Protein AF-A0A538S4Z8-F1 (afdb_monomer)

Structure (mmCIF, N/CA/C/O backbone):
data_AF-A0A538S4Z8-F1
#
_entry.id   AF-A0A538S4Z8-F1
#
loop_
_atom_site.group_PDB
_atom_site.id
_atom_site.type_symbol
_atom_site.label_atom_id
_atom_site.label_alt_id
_atom_site.label_comp_id
_atom_site.label_asym_id
_atom_site.label_entity_id
_atom_site.label_seq_id
_atom_site.pdbx_PDB_ins_code
_atom_site.Cartn_x
_atom_site.Cartn_y
_atom_site.Cartn_z
_atom_site.occupancy
_atom_site.B_iso_or_equiv
_atom_site.auth_seq_id
_atom_site.auth_comp_id
_atom_site.auth_asym_id
_atom_site.auth_atom_id
_atom_site.pdbx_PDB_model_num
ATOM 1 N N . MET A 1 1 ? -11.509 20.671 -8.695 1.00 41.06 1 MET A N 1
ATOM 2 C CA . MET A 1 1 ? -11.265 19.447 -7.903 1.00 41.06 1 MET A CA 1
ATOM 3 C C . MET A 1 1 ? -9.837 19.518 -7.390 1.00 41.06 1 MET A C 1
ATOM 5 O O . MET A 1 1 ? -8.939 19.627 -8.216 1.00 41.06 1 MET A O 1
ATOM 9 N N . ASN A 1 2 ? -9.632 19.556 -6.070 1.00 52.81 2 ASN A N 1
ATOM 10 C CA . ASN A 1 2 ? -8.287 19.510 -5.484 1.00 52.81 2 ASN A CA 1
ATOM 11 C C . ASN A 1 2 ? -7.665 18.140 -5.785 1.00 52.81 2 ASN A C 1
ATOM 13 O O . ASN A 1 2 ? -8.343 17.123 -5.654 1.00 52.81 2 ASN A O 1
ATOM 17 N N . GLN A 1 3 ? -6.407 18.103 -6.224 1.00 58.88 3 GLN A N 1
ATOM 18 C CA . GLN A 1 3 ? -5.706 16.828 -6.387 1.00 58.88 3 GLN A CA 1
ATOM 19 C C . GLN A 1 3 ? -5.452 16.194 -5.010 1.00 58.88 3 GLN A C 1
ATOM 21 O O . GLN A 1 3 ? -5.169 16.936 -4.066 1.00 58.88 3 GLN A O 1
ATOM 26 N N . PRO A 1 4 ? -5.503 14.852 -4.884 1.00 72.94 4 PRO A N 1
ATOM 27 C CA . PRO A 1 4 ? -5.127 14.177 -3.647 1.00 72.94 4 PRO A CA 1
ATOM 28 C C . PRO A 1 4 ? -3.702 14.572 -3.247 1.00 72.94 4 PRO A C 1
ATOM 30 O O . PRO A 1 4 ? -2.778 14.492 -4.071 1.00 72.94 4 PRO A O 1
ATOM 33 N N . GLN A 1 5 ? -3.530 15.014 -1.999 1.00 80.75 5 GLN A N 1
ATOM 34 C CA . GLN A 1 5 ? -2.214 15.380 -1.481 1.00 80.75 5 GLN A CA 1
ATOM 35 C C . GLN A 1 5 ? -1.313 14.130 -1.407 1.00 80.75 5 GLN A C 1
ATOM 37 O O . GLN A 1 5 ? -1.759 13.099 -0.886 1.00 80.75 5 GLN A O 1
ATOM 42 N N . PRO A 1 6 ? -0.067 14.185 -1.919 1.00 88.12 6 PRO A N 1
ATOM 43 C CA . PRO A 1 6 ? 0.898 13.088 -1.805 1.00 88.12 6 PRO A CA 1
ATOM 44 C C . PRO A 1 6 ? 1.228 12.771 -0.345 1.00 88.12 6 PRO A C 1
ATOM 46 O O . PRO A 1 6 ? 1.246 13.682 0.479 1.00 88.12 6 PRO A O 1
ATOM 49 N N . ILE A 1 7 ? 1.472 11.494 -0.032 1.00 92.00 7 ILE A N 1
ATOM 50 C CA . ILE A 1 7 ? 1.918 11.063 1.309 1.00 92.00 7 ILE A CA 1
ATOM 51 C C . ILE A 1 7 ? 3.286 11.675 1.568 1.00 92.00 7 ILE A C 1
ATOM 53 O O . ILE A 1 7 ? 4.120 11.648 0.663 1.00 92.00 7 ILE A O 1
ATOM 57 N N . THR A 1 8 ? 3.506 12.252 2.752 1.00 93.88 8 THR A N 1
ATOM 58 C CA . THR A 1 8 ? 4.833 12.750 3.147 1.00 93.88 8 THR A CA 1
ATOM 59 C C . THR A 1 8 ? 5.638 11.668 3.863 1.00 93.88 8 THR A C 1
ATOM 61 O O . THR A 1 8 ? 5.103 10.648 4.306 1.00 93.88 8 THR A O 1
ATOM 64 N N . GLN A 1 9 ? 6.952 11.865 3.966 1.00 93.12 9 GLN A N 1
ATOM 65 C CA . GLN A 1 9 ? 7.810 10.917 4.672 1.00 93.12 9 GLN A CA 1
ATOM 66 C C . GLN A 1 9 ? 7.487 10.895 6.171 1.00 93.12 9 GLN A C 1
ATOM 68 O O . GLN A 1 9 ? 7.466 9.824 6.769 1.00 93.12 9 GLN A O 1
ATOM 73 N N . GLU A 1 10 ? 7.173 12.049 6.756 1.00 94.31 10 GLU A N 1
ATOM 74 C CA . GLU A 1 10 ? 6.797 12.206 8.163 1.00 94.31 10 GLU A CA 1
ATOM 75 C C . GLU A 1 10 ? 5.476 11.488 8.471 1.00 94.31 10 GLU A C 1
ATOM 77 O O . GLU A 1 10 ? 5.384 10.754 9.454 1.00 94.31 10 GLU A O 1
ATOM 82 N N . GLU A 1 11 ? 4.471 11.632 7.597 1.00 93.62 11 GLU A N 1
ATOM 83 C CA . GLU A 1 11 ? 3.205 10.895 7.703 1.00 93.62 11 GLU A CA 1
ATOM 84 C C . GLU A 1 11 ? 3.450 9.379 7.717 1.00 93.62 11 GLU A C 1
ATOM 86 O O . GLU A 1 11 ? 2.902 8.650 8.548 1.00 93.62 11 GLU A O 1
ATOM 91 N N . LEU A 1 12 ? 4.311 8.894 6.816 1.00 94.75 12 LEU A N 1
ATOM 92 C CA . LEU A 1 12 ? 4.633 7.474 6.721 1.00 94.75 12 LEU A CA 1
ATOM 93 C C . LEU A 1 12 ? 5.473 6.982 7.908 1.00 94.75 12 LEU A C 1
ATOM 95 O O . LEU A 1 12 ? 5.293 5.849 8.350 1.00 94.75 12 LEU A O 1
ATOM 99 N N . GLN A 1 13 ? 6.370 7.815 8.441 1.00 95.25 13 GLN A N 1
ATOM 100 C CA . GLN A 1 13 ? 7.170 7.511 9.631 1.00 95.25 13 GLN A CA 1
ATOM 101 C C . GLN A 1 13 ? 6.302 7.239 10.862 1.00 95.25 13 GLN A C 1
ATOM 103 O O . GLN A 1 13 ? 6.697 6.413 11.683 1.00 95.25 13 GLN A O 1
ATOM 108 N N . GLY A 1 14 ? 5.121 7.859 10.953 1.00 94.12 14 GLY A N 1
ATOM 109 C CA . GLY A 1 14 ? 4.147 7.619 12.021 1.00 94.12 14 GLY A CA 1
ATOM 110 C C . GLY A 1 14 ? 3.490 6.232 12.004 1.00 94.12 14 GLY A C 1
ATOM 111 O O . GLY A 1 14 ? 2.776 5.891 12.944 1.00 94.12 14 GLY A O 1
ATOM 112 N N . LEU A 1 15 ? 3.703 5.423 10.960 1.00 95.81 15 LEU A N 1
ATOM 113 C CA . LEU A 1 15 ? 3.252 4.032 10.923 1.00 95.81 15 LEU A CA 1
ATOM 114 C C . LEU A 1 15 ? 4.300 3.079 11.521 1.00 95.81 15 LEU A C 1
ATOM 116 O O . LEU A 1 15 ? 5.497 3.242 11.257 1.00 95.81 15 LEU A O 1
ATOM 120 N N . PRO A 1 16 ? 3.859 2.004 12.201 1.00 96.44 16 PRO A N 1
ATOM 121 C CA . PRO A 1 16 ? 4.750 0.930 12.616 1.00 96.44 16 PRO A CA 1
ATOM 122 C C . PRO A 1 16 ? 5.468 0.263 11.443 1.00 96.44 16 PRO A C 1
ATOM 124 O O . PRO A 1 16 ? 4.950 0.215 10.321 1.00 96.44 16 PRO A O 1
ATOM 127 N N . ARG A 1 17 ? 6.639 -0.321 11.710 1.00 96.69 17 ARG A N 1
ATOM 128 C CA . ARG A 1 17 ? 7.529 -0.935 10.712 1.00 96.69 17 ARG A CA 1
ATOM 129 C C . ARG A 1 17 ? 6.783 -1.772 9.671 1.00 96.69 17 ARG A C 1
ATOM 131 O O . ARG A 1 17 ? 6.871 -1.478 8.479 1.00 96.69 17 ARG A O 1
ATOM 138 N N . TRP A 1 18 ? 6.043 -2.801 10.087 1.00 96.50 18 TRP A N 1
ATOM 139 C CA . TRP A 1 18 ? 5.366 -3.698 9.141 1.00 96.50 18 TRP A CA 1
ATOM 140 C C . TRP A 1 18 ? 4.146 -3.066 8.462 1.00 96.50 18 TRP A C 1
ATOM 142 O O . TRP A 1 18 ? 3.815 -3.461 7.344 1.00 96.50 18 TRP A O 1
ATOM 152 N N . ALA A 1 19 ? 3.540 -2.032 9.053 1.00 96.00 19 ALA A N 1
ATOM 153 C CA . ALA A 1 19 ? 2.521 -1.228 8.382 1.00 96.00 19 ALA A CA 1
ATOM 154 C C . ALA A 1 19 ? 3.133 -0.392 7.244 1.00 96.00 19 ALA A C 1
ATOM 156 O O . ALA A 1 19 ? 2.580 -0.375 6.146 1.00 96.00 19 ALA A O 1
ATOM 157 N N . ARG A 1 20 ? 4.319 0.205 7.436 1.00 97.38 20 ARG A N 1
ATOM 158 C CA . ARG A 1 20 ? 5.049 0.894 6.349 1.00 97.38 20 ARG A CA 1
ATOM 159 C C . ARG A 1 20 ? 5.353 -0.043 5.183 1.00 97.38 20 ARG A C 1
ATOM 161 O O . ARG A 1 20 ? 5.115 0.310 4.030 1.00 97.38 20 ARG A O 1
ATOM 168 N N . VAL A 1 21 ? 5.824 -1.255 5.480 1.00 97.62 21 VAL A N 1
ATOM 169 C CA . VAL A 1 21 ? 6.101 -2.287 4.464 1.00 97.62 21 VAL A CA 1
ATOM 170 C C . VAL A 1 21 ? 4.825 -2.691 3.723 1.00 97.62 21 VAL A C 1
ATOM 172 O O . VAL A 1 21 ? 4.817 -2.763 2.493 1.00 97.62 21 VAL A O 1
ATOM 175 N N . ALA A 1 22 ? 3.730 -2.916 4.453 1.00 95.50 22 ALA A N 1
ATOM 176 C CA . ALA A 1 22 ? 2.440 -3.254 3.864 1.00 95.50 22 ALA A CA 1
ATOM 177 C C . ALA A 1 22 ? 1.913 -2.127 2.959 1.00 95.50 22 ALA A C 1
ATOM 179 O O . ALA A 1 22 ? 1.445 -2.407 1.855 1.00 95.50 22 ALA A O 1
ATOM 180 N N . MET A 1 23 ? 2.053 -0.865 3.380 1.00 96.50 23 MET A N 1
ATOM 181 C CA . MET A 1 23 ? 1.687 0.309 2.584 1.00 96.50 23 MET A CA 1
ATOM 182 C C . MET A 1 23 ? 2.518 0.409 1.301 1.00 96.50 23 MET A C 1
ATOM 184 O O . MET A 1 23 ? 1.967 0.565 0.212 1.00 96.50 23 MET A O 1
ATOM 188 N N . ALA A 1 24 ? 3.840 0.258 1.412 1.00 97.12 24 ALA A N 1
ATOM 189 C CA . ALA A 1 24 ? 4.757 0.265 0.278 1.00 97.12 24 ALA A CA 1
ATOM 190 C C . ALA A 1 24 ? 4.378 -0.804 -0.759 1.00 97.12 24 ALA A C 1
ATOM 192 O O . ALA A 1 24 ? 4.216 -0.504 -1.944 1.00 97.12 24 ALA A O 1
ATOM 193 N N . ALA A 1 25 ? 4.165 -2.046 -0.318 1.00 95.62 25 ALA A N 1
ATOM 194 C CA . ALA A 1 25 ? 3.778 -3.133 -1.210 1.00 95.62 25 ALA A CA 1
ATOM 195 C C . ALA A 1 25 ? 2.383 -2.910 -1.819 1.00 95.62 25 ALA A C 1
ATOM 197 O O . ALA A 1 25 ? 2.176 -3.151 -3.012 1.00 95.62 25 ALA A O 1
ATOM 198 N N . ARG A 1 26 ? 1.442 -2.370 -1.035 1.00 94.69 26 ARG A N 1
ATOM 199 C CA . ARG A 1 26 ? 0.098 -2.023 -1.498 1.00 94.69 26 ARG A CA 1
ATOM 200 C C . ARG A 1 26 ? 0.121 -0.974 -2.610 1.00 94.69 26 ARG A C 1
ATOM 202 O O . ARG A 1 26 ? -0.556 -1.158 -3.621 1.00 94.69 26 ARG A O 1
ATOM 209 N N . CYS A 1 27 ? 0.918 0.079 -2.467 1.00 95.00 27 CYS A N 1
ATOM 210 C CA . CYS A 1 27 ? 1.104 1.101 -3.496 1.00 95.00 27 CYS A CA 1
ATOM 211 C C . CYS A 1 27 ? 1.574 0.499 -4.828 1.00 95.00 27 CYS A C 1
ATOM 213 O O . CYS A 1 27 ? 0.988 0.770 -5.877 1.00 95.00 27 CYS A O 1
ATOM 215 N N . VAL A 1 28 ? 2.571 -0.389 -4.786 1.00 94.19 28 VAL A N 1
ATOM 216 C CA . VAL A 1 28 ? 3.075 -1.081 -5.985 1.00 94.19 28 VAL A CA 1
ATOM 217 C C . VAL A 1 28 ? 2.018 -2.023 -6.575 1.00 94.19 28 VAL A C 1
ATOM 219 O O . VAL A 1 28 ? 1.878 -2.130 -7.793 1.00 94.19 28 VAL A O 1
ATOM 222 N N . ARG A 1 29 ? 1.211 -2.672 -5.729 1.00 92.38 29 ARG A N 1
ATOM 223 C CA . ARG A 1 29 ? 0.100 -3.524 -6.172 1.00 92.38 29 ARG A CA 1
ATOM 224 C C . ARG A 1 29 ? -0.982 -2.732 -6.912 1.00 92.38 29 ARG A C 1
ATOM 226 O O . ARG A 1 29 ? -1.538 -3.238 -7.884 1.00 92.38 29 ARG A O 1
ATOM 233 N N . LEU A 1 30 ? -1.283 -1.508 -6.474 1.00 91.62 30 LEU A N 1
ATOM 234 C CA . LEU A 1 30 ? -2.309 -0.655 -7.087 1.00 91.62 30 LEU A CA 1
ATOM 235 C C . LEU A 1 30 ? -1.955 -0.231 -8.515 1.00 91.62 30 LEU A C 1
ATOM 237 O O . LEU A 1 30 ? -2.840 -0.179 -9.363 1.00 91.62 30 LEU A O 1
ATOM 241 N N . ILE A 1 31 ? -0.676 0.026 -8.791 1.00 91.19 31 ILE A N 1
ATOM 242 C CA . ILE A 1 31 ? -0.198 0.424 -10.124 1.00 91.19 31 ILE A CA 1
ATOM 243 C C . ILE A 1 31 ? 0.037 -0.769 -11.063 1.00 91.19 31 ILE A C 1
ATOM 245 O O . ILE A 1 31 ? 0.280 -0.573 -12.249 1.00 91.19 31 ILE A O 1
ATOM 249 N N . GLN A 1 32 ? -0.059 -2.009 -10.574 1.00 86.75 32 GLN A N 1
ATOM 250 C CA . GLN A 1 32 ? 0.198 -3.217 -11.364 1.00 86.75 32 GLN A CA 1
ATOM 251 C C . GLN A 1 32 ? -0.638 -3.322 -12.662 1.00 86.75 32 GLN A C 1
ATOM 253 O O . GLN A 1 32 ? -0.088 -3.756 -13.678 1.00 86.75 32 GLN A O 1
ATOM 258 N N . PRO A 1 33 ? -1.929 -2.920 -12.705 1.00 86.06 33 PRO A N 1
ATOM 259 C CA . PRO A 1 33 ? -2.699 -2.889 -13.950 1.00 86.06 33 PRO A CA 1
ATOM 260 C C . PRO A 1 33 ? -2.090 -1.971 -15.019 1.00 86.06 33 PRO A C 1
ATOM 262 O O . PRO A 1 33 ? -2.121 -2.324 -16.198 1.00 86.06 33 PRO A O 1
ATOM 265 N N . LEU A 1 34 ? -1.452 -0.864 -14.611 1.00 84.44 34 LEU A N 1
ATOM 266 C CA . LEU A 1 34 ? -0.771 0.060 -15.524 1.00 84.44 34 LEU A CA 1
ATOM 267 C C . LEU A 1 34 ? 0.398 -0.623 -16.244 1.00 84.44 34 LEU A C 1
ATOM 269 O O . LEU A 1 34 ? 0.761 -0.224 -17.345 1.00 84.44 34 LEU A O 1
ATOM 273 N N . PHE A 1 35 ? 0.980 -1.690 -15.689 1.00 76.12 35 PHE A N 1
ATOM 274 C CA . PHE A 1 35 ? 2.090 -2.384 -16.352 1.00 76.12 35 PHE A CA 1
ATOM 275 C C . PHE A 1 35 ? 1.633 -3.084 -17.626 1.00 76.12 35 PHE A C 1
ATOM 277 O O . PHE A 1 35 ? 2.373 -3.112 -18.600 1.00 76.12 35 PHE A O 1
ATOM 284 N N . ARG A 1 36 ? 0.408 -3.618 -17.657 1.00 70.38 36 ARG A N 1
ATOM 285 C CA . ARG A 1 36 ? -0.123 -4.243 -18.878 1.00 70.38 36 ARG A CA 1
ATOM 286 C C . ARG A 1 36 ? -0.361 -3.210 -19.977 1.00 70.38 36 ARG A C 1
ATOM 288 O O . ARG A 1 36 ? -0.143 -3.510 -21.143 1.00 70.38 36 ARG A O 1
ATOM 295 N N . GLU A 1 37 ? -0.782 -2.011 -19.591 1.00 77.31 37 GLU A N 1
ATOM 296 C CA . GLU A 1 37 ? -1.076 -0.909 -20.506 1.00 77.31 37 GLU A CA 1
ATOM 297 C C . GLU A 1 37 ? 0.201 -0.243 -21.036 1.00 77.31 37 GLU A C 1
ATOM 299 O O . GLU A 1 37 ? 0.387 -0.105 -22.243 1.00 77.31 37 GLU A O 1
ATOM 304 N N . PHE A 1 38 ? 1.120 0.124 -20.142 1.00 75.94 38 PHE A N 1
ATOM 305 C CA . PHE A 1 38 ? 2.327 0.875 -20.486 1.00 75.94 38 PHE A CA 1
ATOM 306 C C . PHE A 1 38 ? 3.523 -0.024 -20.813 1.00 75.94 38 PHE A C 1
ATOM 308 O O . PHE A 1 38 ? 4.536 0.466 -21.317 1.00 75.94 38 PHE A O 1
ATOM 315 N N . TRP A 1 39 ? 3.434 -1.339 -20.586 1.00 71.50 39 TRP A N 1
ATOM 316 C CA . TRP A 1 39 ? 4.509 -2.301 -20.853 1.00 71.50 39 TRP A CA 1
ATOM 317 C C . TRP A 1 39 ? 4.036 -3.599 -21.546 1.00 71.50 39 TRP A C 1
ATOM 319 O O . TRP A 1 39 ? 4.331 -4.699 -21.077 1.00 71.50 39 TRP A O 1
ATOM 329 N N . PRO A 1 40 ? 3.360 -3.513 -22.710 1.00 65.31 40 PRO A N 1
ATOM 330 C CA . PRO A 1 40 ? 2.790 -4.688 -23.380 1.00 65.31 40 PRO A CA 1
ATOM 331 C C . PRO A 1 40 ? 3.847 -5.700 -23.857 1.00 65.31 40 PRO A C 1
ATOM 333 O O . PRO A 1 40 ? 3.598 -6.901 -23.842 1.00 65.31 40 PRO A O 1
ATOM 336 N N . ASN A 1 41 ? 5.047 -5.226 -24.218 1.00 63.88 41 ASN A N 1
ATOM 337 C CA . ASN A 1 41 ? 6.167 -6.047 -24.700 1.00 63.88 41 ASN A CA 1
ATOM 338 C C . ASN A 1 41 ? 7.263 -6.233 -23.640 1.00 63.88 41 ASN A C 1
ATOM 340 O O . ASN A 1 41 ? 8.443 -6.332 -23.981 1.00 63.88 41 ASN A O 1
ATOM 344 N N . ALA A 1 42 ? 6.912 -6.196 -22.351 1.00 59.16 42 ALA A N 1
ATOM 345 C CA . ALA A 1 42 ? 7.893 -6.439 -21.303 1.00 59.16 42 ALA A CA 1
ATOM 346 C C . ALA A 1 42 ? 8.595 -7.782 -21.521 1.00 59.16 42 ALA A C 1
ATOM 348 O O . ALA A 1 42 ? 7.907 -8.781 -21.765 1.00 59.16 42 ALA A O 1
ATOM 349 N N . PRO A 1 43 ? 9.935 -7.854 -21.374 1.00 63.62 43 PRO A N 1
ATOM 350 C CA . PRO A 1 43 ? 10.571 -9.131 -21.103 1.00 63.62 43 PRO A CA 1
ATOM 351 C C . PRO A 1 43 ? 9.791 -9.782 -19.961 1.00 63.62 43 PRO A C 1
ATOM 353 O O . PRO A 1 43 ? 9.520 -9.118 -18.954 1.00 63.62 43 PRO A O 1
ATOM 356 N N . ARG A 1 44 ? 9.371 -11.043 -20.134 1.00 59.19 44 ARG A N 1
ATOM 357 C CA . ARG A 1 44 ? 8.521 -11.750 -19.155 1.00 59.19 44 ARG A CA 1
ATOM 358 C C . ARG A 1 44 ? 9.096 -11.657 -17.737 1.00 59.19 44 ARG A C 1
ATOM 360 O O . ARG A 1 44 ? 8.340 -11.603 -16.768 1.00 59.19 44 ARG A O 1
ATOM 367 N N . ASP A 1 45 ? 10.413 -11.540 -17.648 1.00 67.69 45 ASP A N 1
ATOM 368 C CA . ASP A 1 45 ? 11.189 -11.391 -16.426 1.00 67.69 45 ASP A CA 1
ATOM 369 C C . ASP A 1 45 ? 10.831 -10.110 -15.657 1.00 67.69 45 ASP A C 1
ATOM 371 O O . ASP A 1 45 ? 10.609 -10.177 -14.457 1.00 67.69 45 ASP A O 1
ATOM 375 N N . GLY A 1 46 ? 10.649 -8.957 -16.312 1.00 72.12 46 GLY A N 1
ATOM 376 C CA . GLY A 1 46 ? 10.429 -7.681 -15.616 1.00 72.12 46 GLY A CA 1
ATOM 377 C C . GLY A 1 46 ? 9.115 -7.622 -14.830 1.00 72.12 46 GLY A C 1
ATOM 378 O O . GLY A 1 46 ? 9.103 -7.324 -13.635 1.00 72.12 46 GLY A O 1
ATOM 379 N N . VAL A 1 47 ? 8.000 -7.987 -15.472 1.00 78.88 47 VAL A N 1
ATOM 380 C CA . VAL A 1 47 ? 6.685 -8.056 -14.804 1.00 78.88 47 VAL A CA 1
ATOM 381 C C . VAL A 1 47 ? 6.679 -9.147 -13.730 1.00 78.88 47 VAL A C 1
ATOM 383 O O . VAL A 1 47 ? 6.098 -8.962 -12.659 1.00 78.88 47 VAL A O 1
ATOM 386 N N . THR A 1 48 ? 7.344 -10.275 -13.986 1.00 84.81 48 THR A N 1
ATOM 387 C CA . THR A 1 48 ? 7.449 -11.380 -13.024 1.00 84.81 48 THR A CA 1
ATOM 388 C C . THR A 1 48 ? 8.221 -10.960 -11.777 1.00 84.81 48 THR A C 1
ATOM 390 O O . THR A 1 48 ? 7.758 -11.202 -10.663 1.00 84.81 48 THR A O 1
ATOM 393 N N . VAL A 1 49 ? 9.352 -10.279 -11.951 1.00 87.81 49 VAL A N 1
ATOM 394 C CA . VAL A 1 49 ? 10.218 -9.803 -10.869 1.00 87.81 49 VAL A CA 1
ATOM 395 C C . VAL A 1 49 ? 9.514 -8.760 -10.013 1.00 87.81 49 VAL A C 1
ATOM 397 O O . VAL A 1 49 ? 9.515 -8.890 -8.790 1.00 87.81 49 VAL A O 1
ATOM 400 N N . VAL A 1 50 ? 8.839 -7.785 -10.630 1.00 87.56 50 VAL A N 1
ATOM 401 C CA . VAL A 1 50 ? 8.039 -6.794 -9.896 1.00 87.56 50 VAL A CA 1
ATOM 402 C C . VAL A 1 50 ? 6.967 -7.483 -9.052 1.00 87.56 50 VAL A C 1
ATOM 404 O O . VAL A 1 50 ? 6.892 -7.266 -7.844 1.00 87.56 50 VAL A O 1
ATOM 407 N N . ASN A 1 51 ? 6.190 -8.388 -9.653 1.00 90.38 51 ASN A N 1
ATOM 408 C CA . ASN A 1 51 ? 5.134 -9.106 -8.940 1.00 90.38 51 ASN A CA 1
ATOM 409 C C . ASN A 1 51 ? 5.683 -9.959 -7.793 1.00 90.38 51 ASN A C 1
ATOM 411 O O . ASN A 1 51 ? 5.061 -10.040 -6.728 1.00 90.38 51 ASN A O 1
ATOM 415 N N . LYS A 1 52 ? 6.831 -10.607 -8.007 1.00 92.44 52 LYS A N 1
ATOM 416 C CA . LYS A 1 52 ? 7.498 -11.438 -7.006 1.00 92.44 52 LYS A CA 1
ATOM 417 C C . LYS A 1 52 ? 8.003 -10.586 -5.841 1.00 92.44 52 LYS A C 1
ATOM 419 O O . LYS A 1 52 ? 7.708 -10.933 -4.700 1.00 92.44 52 LYS A O 1
ATOM 424 N N . ALA A 1 53 ? 8.667 -9.459 -6.109 1.00 95.00 53 ALA A N 1
ATOM 425 C CA . ALA A 1 53 ? 9.141 -8.526 -5.083 1.00 95.00 53 ALA A CA 1
ATOM 426 C C . ALA A 1 53 ? 7.980 -7.997 -4.227 1.00 95.00 53 ALA A C 1
ATOM 428 O O . ALA A 1 53 ? 8.023 -8.100 -3.002 1.00 95.00 53 ALA A O 1
ATOM 429 N N . THR A 1 54 ? 6.899 -7.530 -4.863 1.00 93.88 54 THR A N 1
ATOM 430 C CA . THR A 1 54 ? 5.694 -7.064 -4.159 1.00 93.88 54 THR A CA 1
ATOM 431 C C . THR A 1 54 ? 5.080 -8.164 -3.295 1.00 93.88 54 THR A C 1
ATOM 433 O O . THR A 1 54 ? 4.771 -7.932 -2.131 1.00 93.88 54 THR A O 1
ATOM 436 N N . THR A 1 55 ? 4.952 -9.383 -3.827 1.00 93.75 55 THR A N 1
ATOM 437 C CA . THR A 1 55 ? 4.364 -10.516 -3.091 1.00 93.75 55 THR A CA 1
ATOM 438 C C . THR A 1 55 ? 5.220 -10.923 -1.890 1.00 93.75 55 THR A C 1
ATOM 440 O O . THR A 1 55 ? 4.688 -11.235 -0.825 1.00 93.75 55 THR A O 1
ATOM 443 N N . LEU A 1 56 ? 6.548 -10.924 -2.032 1.00 94.62 56 LEU A N 1
ATOM 444 C CA . LEU A 1 56 ? 7.451 -11.224 -0.922 1.00 94.62 56 LEU A CA 1
ATOM 445 C C . LEU A 1 56 ? 7.416 -10.119 0.141 1.00 94.62 56 LEU A C 1
ATOM 447 O O . LEU A 1 56 ? 7.424 -10.446 1.325 1.00 94.62 56 LEU A O 1
ATOM 451 N N . ALA A 1 57 ? 7.297 -8.845 -0.242 1.00 96.19 57 ALA A N 1
ATOM 452 C CA . ALA A 1 57 ? 7.113 -7.743 0.705 1.00 96.19 57 ALA A CA 1
ATOM 453 C C . ALA A 1 57 ? 5.784 -7.866 1.481 1.00 96.19 57 ALA A C 1
ATOM 455 O O . ALA A 1 57 ? 5.789 -7.801 2.709 1.00 96.19 57 ALA A O 1
ATOM 456 N N . GLU A 1 58 ? 4.666 -8.153 0.796 1.00 93.56 58 GLU A N 1
ATOM 457 C CA . GLU A 1 58 ? 3.351 -8.395 1.425 1.00 93.56 58 GLU A CA 1
ATOM 458 C C . GLU A 1 58 ? 3.412 -9.547 2.438 1.00 93.56 58 GLU A C 1
ATOM 460 O O . GLU A 1 58 ? 2.946 -9.430 3.572 1.00 93.56 58 GLU A O 1
ATOM 465 N N . ARG A 1 59 ? 4.020 -10.671 2.043 1.00 93.31 59 ARG A N 1
ATOM 466 C CA . ARG A 1 59 ? 4.214 -11.826 2.928 1.00 93.31 59 ARG A CA 1
ATOM 467 C C . ARG A 1 59 ? 5.159 -11.515 4.084 1.00 93.31 59 ARG A C 1
ATOM 469 O O . ARG A 1 59 ? 4.955 -12.049 5.168 1.00 93.31 59 ARG A O 1
ATOM 476 N N . SER A 1 60 ? 6.157 -10.657 3.877 1.00 96.88 60 SER A N 1
ATOM 477 C CA . SER A 1 60 ? 7.079 -10.258 4.944 1.00 96.88 60 SER A CA 1
ATOM 478 C C . SER A 1 60 ? 6.360 -9.454 6.022 1.00 96.88 60 SER A C 1
ATOM 480 O O . SER A 1 60 ? 6.491 -9.774 7.200 1.00 96.88 60 SER A O 1
ATOM 482 N N . ALA A 1 61 ? 5.525 -8.491 5.620 1.00 95.25 61 ALA A N 1
ATOM 483 C CA . ALA A 1 61 ? 4.678 -7.738 6.545 1.00 95.25 61 ALA A CA 1
ATOM 484 C C . ALA A 1 61 ? 3.681 -8.634 7.293 1.00 95.25 61 ALA A C 1
ATOM 486 O O . ALA A 1 61 ? 3.501 -8.491 8.503 1.00 95.25 61 ALA A O 1
ATOM 487 N N . ALA A 1 62 ? 3.088 -9.612 6.604 1.00 91.12 62 ALA A N 1
ATOM 488 C CA . ALA A 1 62 ? 2.171 -10.569 7.218 1.00 91.12 62 ALA A CA 1
ATOM 489 C C . ALA A 1 62 ? 2.870 -11.507 8.221 1.00 91.12 62 ALA A C 1
ATOM 491 O O . ALA A 1 62 ? 2.300 -11.852 9.253 1.00 91.12 62 ALA A O 1
ATOM 492 N N . ALA A 1 63 ? 4.098 -11.931 7.921 1.00 91.31 63 ALA A N 1
ATOM 493 C CA . ALA A 1 63 ? 4.864 -12.854 8.755 1.00 91.31 63 ALA A CA 1
ATOM 494 C C . ALA A 1 63 ? 5.698 -12.156 9.840 1.00 91.31 63 ALA A C 1
ATOM 496 O O . ALA A 1 63 ? 6.222 -12.835 10.721 1.00 91.31 63 ALA A O 1
ATOM 497 N N . ARG A 1 64 ? 5.819 -10.821 9.780 1.00 95.50 64 ARG A N 1
ATOM 498 C CA . ARG A 1 64 ? 6.709 -9.998 10.619 1.00 95.50 64 ARG A CA 1
ATOM 499 C C . ARG A 1 64 ? 8.185 -10.356 10.470 1.00 95.50 64 ARG A C 1
ATOM 501 O O . ARG A 1 64 ? 8.969 -10.241 11.408 1.00 95.50 64 ARG A O 1
ATOM 508 N N . THR A 1 65 ? 8.561 -10.846 9.296 1.00 96.75 65 THR A N 1
ATOM 509 C CA . THR A 1 65 ? 9.935 -11.248 9.013 1.00 96.75 65 THR A CA 1
ATOM 510 C C . THR A 1 65 ? 10.190 -11.239 7.509 1.00 96.75 65 THR A C 1
ATOM 512 O O . THR A 1 65 ? 9.294 -11.637 6.752 1.00 96.75 65 THR A O 1
ATOM 515 N N . PRO A 1 66 ? 11.374 -10.798 7.044 1.00 96.75 66 PRO A N 1
ATOM 516 C CA . PRO A 1 66 ? 11.723 -10.866 5.632 1.00 96.75 66 PRO A CA 1
ATOM 517 C C . PRO A 1 66 ? 11.608 -12.298 5.101 1.00 96.75 66 PRO A C 1
ATOM 519 O O . PRO A 1 66 ? 12.180 -13.236 5.655 1.00 96.75 66 PRO A O 1
ATOM 522 N N . GLN A 1 67 ? 10.857 -12.480 4.016 1.00 97.06 67 GLN A N 1
ATOM 523 C CA . GLN A 1 67 ? 10.702 -13.794 3.393 1.00 97.06 67 GLN A CA 1
ATOM 524 C C . GLN A 1 67 ? 11.998 -14.268 2.724 1.00 97.06 67 GLN A C 1
ATOM 526 O O . GLN A 1 67 ? 12.757 -13.477 2.161 1.00 97.06 67 GLN A O 1
ATOM 531 N N . ALA A 1 68 ? 12.212 -15.584 2.713 1.00 96.38 68 ALA A N 1
ATOM 532 C CA . ALA A 1 68 ? 13.323 -16.196 1.990 1.00 96.38 68 ALA A CA 1
ATOM 533 C C . ALA A 1 68 ? 13.282 -15.837 0.491 1.00 96.38 68 ALA A C 1
ATOM 535 O O . ALA A 1 68 ? 12.213 -15.815 -0.126 1.00 96.38 68 ALA A O 1
ATOM 536 N N . GLY A 1 69 ? 14.445 -15.555 -0.102 1.00 95.19 69 GLY A N 1
ATOM 537 C CA . GLY A 1 69 ? 14.554 -15.159 -1.511 1.00 95.19 69 GLY A CA 1
ATOM 538 C C . GLY A 1 69 ? 14.234 -13.684 -1.796 1.00 95.19 69 GLY A C 1
ATOM 539 O O . GLY A 1 69 ? 14.246 -13.267 -2.961 1.00 95.19 69 GLY A O 1
ATOM 540 N N . LEU A 1 70 ? 13.880 -12.891 -0.773 1.00 95.81 70 LEU A N 1
ATOM 541 C CA . LEU A 1 70 ? 13.524 -11.482 -0.943 1.00 95.81 70 LEU A CA 1
ATOM 542 C C . LEU A 1 70 ? 14.726 -10.640 -1.376 1.00 95.81 70 LEU A C 1
ATOM 544 O O . LEU A 1 70 ? 14.585 -9.848 -2.303 1.00 95.81 70 LEU A O 1
ATOM 548 N N . ALA A 1 71 ? 15.896 -10.827 -0.762 1.00 96.56 71 ALA A N 1
ATOM 549 C CA . ALA A 1 71 ? 17.096 -10.053 -1.082 1.00 96.56 71 ALA A CA 1
ATOM 550 C C . ALA A 1 71 ? 17.526 -10.233 -2.548 1.00 96.56 71 ALA A C 1
ATOM 552 O O . ALA A 1 71 ? 17.769 -9.257 -3.259 1.00 96.56 71 ALA A O 1
ATOM 553 N N . GLU A 1 72 ? 17.533 -11.473 -3.037 1.00 95.69 72 GLU A N 1
ATOM 554 C CA . GLU A 1 72 ? 17.859 -11.803 -4.423 1.00 95.69 72 GLU A CA 1
ATOM 555 C C . GLU A 1 72 ? 16.838 -11.195 -5.390 1.00 95.69 72 GLU A C 1
ATOM 557 O O . GLU A 1 72 ? 17.209 -10.629 -6.421 1.00 95.69 72 GLU A O 1
ATOM 562 N N . THR A 1 73 ? 15.553 -11.262 -5.027 1.00 94.81 73 THR A N 1
ATOM 563 C CA . THR A 1 73 ? 14.460 -10.697 -5.829 1.00 94.81 73 THR A CA 1
ATOM 564 C C . THR A 1 73 ? 14.522 -9.165 -5.870 1.00 94.81 73 THR A C 1
ATOM 566 O O . THR A 1 73 ? 14.280 -8.576 -6.921 1.00 94.81 73 THR A O 1
ATOM 569 N N . VAL A 1 74 ? 14.887 -8.503 -4.766 1.00 95.25 74 VAL A N 1
ATOM 570 C CA . VAL A 1 74 ? 15.109 -7.047 -4.723 1.00 95.25 74 VAL A CA 1
ATOM 571 C C . VAL A 1 74 ? 16.254 -6.656 -5.652 1.00 95.25 74 VAL A C 1
ATOM 573 O O . VAL A 1 74 ? 16.079 -5.774 -6.491 1.00 95.25 74 VAL A O 1
ATOM 576 N N . ALA A 1 75 ? 17.391 -7.354 -5.583 1.00 93.25 75 ALA A N 1
ATOM 577 C CA . ALA A 1 75 ? 18.526 -7.088 -6.466 1.00 93.25 75 ALA A CA 1
ATOM 578 C C . ALA A 1 75 ? 18.163 -7.272 -7.953 1.00 93.25 75 ALA A C 1
ATOM 580 O O . ALA A 1 75 ? 18.651 -6.543 -8.821 1.00 93.25 75 ALA A O 1
ATOM 581 N N . GLU A 1 76 ? 17.298 -8.238 -8.266 1.00 90.75 76 GLU A N 1
ATOM 582 C CA . GLU A 1 76 ? 16.764 -8.444 -9.612 1.00 90.75 76 GLU A CA 1
ATOM 583 C C . GLU A 1 76 ? 15.813 -7.321 -10.047 1.00 90.75 76 GLU A C 1
ATOM 585 O O . GLU A 1 76 ? 15.944 -6.810 -11.161 1.00 90.75 76 GLU A O 1
ATOM 590 N N . ALA A 1 77 ? 14.919 -6.875 -9.159 1.00 90.00 77 ALA A N 1
ATOM 591 C CA . ALA A 1 77 ? 14.017 -5.754 -9.415 1.00 90.00 77 ALA A CA 1
ATOM 592 C C . ALA A 1 77 ? 14.793 -4.460 -9.687 1.00 90.00 77 ALA A C 1
ATOM 594 O O . ALA A 1 77 ? 14.461 -3.729 -10.617 1.00 90.00 77 ALA A O 1
ATOM 595 N N . GLU A 1 78 ? 15.882 -4.213 -8.961 1.00 88.81 78 GLU A N 1
ATOM 596 C CA . GLU A 1 78 ? 16.763 -3.071 -9.210 1.00 88.81 78 GLU A CA 1
ATOM 597 C C . GLU A 1 78 ? 17.493 -3.158 -10.554 1.00 88.81 78 GLU A C 1
ATOM 599 O O . GLU A 1 78 ? 17.631 -2.149 -11.247 1.00 88.81 78 GLU A O 1
ATOM 604 N N . ARG A 1 79 ? 17.954 -4.353 -10.956 1.00 85.06 79 ARG A N 1
ATOM 605 C CA . ARG A 1 79 ? 18.525 -4.556 -12.299 1.00 85.06 79 ARG A CA 1
ATOM 606 C C . ARG A 1 79 ? 17.485 -4.265 -13.378 1.00 85.06 79 ARG A C 1
ATOM 608 O O . ARG A 1 79 ? 17.798 -3.567 -14.340 1.00 85.06 79 ARG A O 1
ATOM 615 N N . CYS A 1 80 ? 16.257 -4.748 -13.192 1.00 81.81 80 CYS A N 1
ATOM 616 C CA . CYS A 1 80 ? 15.143 -4.467 -14.091 1.00 81.81 80 CYS A CA 1
ATOM 617 C C . CYS A 1 80 ? 14.839 -2.963 -14.160 1.00 81.81 80 CYS A C 1
ATOM 619 O O . CYS A 1 80 ? 14.690 -2.420 -15.251 1.00 81.81 80 CYS A O 1
ATOM 621 N N . ALA A 1 81 ? 14.833 -2.271 -13.019 1.00 80.25 81 ALA A N 1
ATOM 622 C CA . ALA A 1 81 ? 14.576 -0.838 -12.944 1.00 80.25 81 ALA A CA 1
ATOM 623 C C . ALA A 1 81 ? 15.644 -0.008 -13.675 1.00 80.25 81 ALA A C 1
ATOM 625 O O . ALA A 1 81 ? 15.310 0.881 -14.460 1.00 80.25 81 ALA A O 1
ATOM 626 N N . ARG A 1 82 ? 16.928 -0.359 -13.502 1.00 78.62 82 ARG A N 1
ATOM 627 C CA . ARG A 1 82 ? 18.042 0.251 -14.249 1.00 78.62 82 ARG A CA 1
ATOM 628 C C . ARG A 1 82 ? 17.930 0.011 -15.753 1.00 78.62 82 ARG A C 1
ATOM 630 O O . ARG A 1 82 ? 18.183 0.924 -16.528 1.00 78.62 82 ARG A O 1
ATOM 637 N N . ALA A 1 83 ? 17.523 -1.188 -16.170 1.00 74.81 83 ALA A N 1
ATOM 638 C CA . ALA A 1 83 ? 17.292 -1.487 -17.582 1.00 74.81 83 ALA A CA 1
ATOM 639 C C . ALA A 1 83 ? 16.080 -0.722 -18.152 1.00 74.81 83 ALA A C 1
ATOM 641 O O . ALA A 1 83 ? 16.126 -0.265 -19.292 1.00 74.81 83 ALA A O 1
ATOM 642 N N . ALA A 1 84 ? 15.019 -0.542 -17.356 1.00 69.56 84 ALA A N 1
ATOM 643 C CA . ALA A 1 84 ? 13.796 0.162 -17.745 1.00 69.56 84 ALA A CA 1
ATOM 644 C C . ALA A 1 84 ? 13.987 1.678 -17.912 1.00 69.56 84 ALA A C 1
ATOM 646 O O . ALA A 1 84 ? 13.275 2.283 -18.708 1.00 69.56 84 ALA A O 1
ATOM 647 N N . ALA A 1 85 ? 14.966 2.281 -17.227 1.00 62.44 85 ALA A N 1
ATOM 648 C CA . ALA A 1 85 ? 15.374 3.667 -17.480 1.00 62.44 85 ALA A CA 1
ATOM 649 C C . ALA A 1 85 ? 15.889 3.878 -18.920 1.00 62.44 85 ALA A C 1
ATOM 651 O O . ALA A 1 85 ? 15.922 5.008 -19.411 1.00 62.44 85 ALA A O 1
ATOM 652 N N . GLY A 1 86 ? 16.299 2.794 -19.594 1.00 56.75 86 GLY A N 1
ATOM 653 C CA . GLY A 1 86 ? 16.964 2.831 -20.887 1.00 56.75 86 GLY A CA 1
ATOM 654 C C . GLY A 1 86 ? 18.288 3.602 -20.851 1.00 56.75 86 GLY A C 1
ATOM 655 O O . GLY A 1 86 ? 18.701 4.189 -19.852 1.00 56.75 86 GLY A O 1
ATOM 656 N N . VAL A 1 87 ? 18.940 3.676 -22.008 1.00 42.78 87 VAL A N 1
ATOM 657 C CA . VAL A 1 87 ? 20.083 4.573 -22.273 1.00 42.78 87 VAL A CA 1
ATOM 658 C C . VAL A 1 87 ? 19.666 6.064 -22.176 1.00 42.78 87 VAL A C 1
ATOM 660 O O . VAL A 1 87 ? 20.499 6.959 -22.262 1.00 42.78 87 VAL A O 1
ATOM 663 N N . ALA A 1 88 ? 18.374 6.352 -21.956 1.00 44.25 88 ALA A N 1
ATOM 664 C CA . ALA A 1 88 ? 17.767 7.682 -21.938 1.00 44.25 88 ALA A CA 1
ATOM 665 C C . ALA A 1 88 ? 18.141 8.548 -20.716 1.00 44.25 88 ALA A C 1
ATOM 667 O O . ALA A 1 88 ? 17.896 9.752 -20.736 1.00 44.25 88 ALA A O 1
ATOM 668 N N . GLN A 1 89 ? 18.778 7.981 -19.684 1.00 47.84 89 GLN A N 1
ATOM 669 C CA . GLN A 1 89 ? 19.420 8.766 -18.617 1.00 47.84 89 GLN A CA 1
ATOM 670 C C . GLN A 1 89 ? 20.900 9.083 -18.879 1.00 47.84 89 GLN A C 1
ATOM 672 O O . GLN A 1 89 ? 21.504 9.810 -18.089 1.00 47.84 89 GLN A O 1
ATOM 677 N N . ILE A 1 90 ? 21.493 8.628 -19.994 1.00 44.50 90 ILE A N 1
ATOM 678 C CA . ILE A 1 90 ? 22.804 9.132 -20.423 1.00 44.50 90 ILE A CA 1
ATOM 679 C C . ILE A 1 90 ? 22.598 10.529 -21.017 1.00 44.50 90 ILE A C 1
ATOM 681 O O . ILE A 1 90 ? 22.590 10.745 -22.227 1.00 44.50 90 ILE A O 1
ATOM 685 N N . ARG A 1 91 ? 22.411 11.509 -20.133 1.00 48.81 91 ARG A N 1
ATOM 686 C CA . ARG A 1 91 ? 22.562 12.918 -20.468 1.00 48.81 91 ARG A CA 1
ATOM 687 C C . ARG A 1 91 ? 24.011 13.114 -20.899 1.00 48.81 91 ARG A C 1
ATOM 689 O O . ARG A 1 91 ? 24.908 13.039 -20.064 1.00 48.81 91 ARG A O 1
ATOM 696 N N . GLN A 1 92 ? 24.256 13.416 -22.172 1.00 46.91 92 GLN A N 1
ATOM 697 C CA . GLN A 1 92 ? 25.501 14.103 -22.500 1.00 46.91 92 GLN A CA 1
ATOM 698 C C . GLN A 1 92 ? 25.442 15.491 -21.842 1.00 46.91 92 GLN A C 1
ATOM 700 O O . GLN A 1 92 ? 24.447 16.205 -22.035 1.00 46.91 92 GLN A O 1
ATOM 705 N N . PRO A 1 93 ? 26.434 15.883 -21.021 1.00 45.62 93 PRO A N 1
ATOM 706 C CA . PRO A 1 93 ? 26.481 17.229 -20.463 1.00 45.62 93 PRO A CA 1
ATOM 707 C C . PRO A 1 93 ? 26.356 18.267 -21.592 1.00 45.62 93 PRO A C 1
ATOM 709 O O . PRO A 1 93 ? 27.152 18.256 -22.524 1.00 45.62 93 PRO A O 1
ATOM 712 N N . GLY A 1 94 ? 25.333 19.128 -21.535 1.00 58.19 94 GLY A N 1
ATOM 713 C CA . GLY A 1 94 ? 25.077 20.173 -22.542 1.00 58.19 94 GLY A CA 1
ATOM 714 C C . GLY A 1 94 ? 23.995 19.880 -23.596 1.00 58.19 94 GLY A C 1
ATOM 715 O O . GLY A 1 94 ? 23.669 20.779 -24.364 1.00 58.19 94 GLY A O 1
ATOM 716 N N . GLY A 1 95 ? 23.395 18.683 -23.632 1.00 56.03 95 GLY A N 1
ATOM 717 C CA . GLY A 1 95 ? 22.277 18.386 -24.545 1.00 56.03 95 GLY A CA 1
ATOM 718 C C . GLY A 1 95 ? 20.931 19.013 -24.119 1.00 56.03 95 GLY A C 1
ATOM 719 O O . GLY A 1 95 ? 20.713 19.218 -22.918 1.00 56.03 95 GLY A O 1
ATOM 720 N N . PRO A 1 96 ? 20.008 19.299 -25.065 1.00 47.31 96 PRO A N 1
ATOM 721 C CA . PRO A 1 96 ? 18.651 19.746 -24.746 1.00 47.31 96 PRO A CA 1
ATOM 722 C C . PRO A 1 96 ? 17.866 18.645 -24.007 1.00 47.31 96 PRO A C 1
ATOM 724 O O . PRO A 1 96 ? 18.132 17.459 -24.221 1.00 47.31 96 PRO A O 1
ATOM 727 N N . PRO A 1 97 ? 16.897 19.000 -23.140 1.00 56.28 97 PRO A N 1
ATOM 728 C CA . PRO A 1 97 ? 16.082 18.009 -22.449 1.00 56.28 97 PRO A CA 1
ATOM 729 C C . PRO A 1 97 ? 15.272 17.199 -23.469 1.00 56.28 97 PRO A C 1
ATOM 731 O O . PRO A 1 97 ? 14.417 17.745 -24.165 1.00 56.28 97 PRO A O 1
ATOM 734 N N . TYR A 1 98 ? 15.532 15.894 -23.558 1.00 58.22 98 TYR A N 1
ATOM 735 C CA . TYR A 1 98 ? 14.648 14.986 -24.284 1.00 58.22 98 TYR A CA 1
ATOM 736 C C . TYR A 1 98 ? 13.392 14.738 -23.434 1.00 58.22 98 TYR A C 1
ATOM 738 O O . TYR A 1 98 ? 13.523 14.447 -22.241 1.00 58.22 98 TYR A O 1
ATOM 746 N N . PRO A 1 99 ? 12.175 14.834 -23.997 1.00 60.59 99 PRO A N 1
ATOM 747 C CA . PRO A 1 99 ? 10.971 14.459 -23.271 1.00 60.59 99 PRO A CA 1
ATOM 748 C C . PRO A 1 99 ? 10.996 12.950 -23.003 1.00 60.59 99 PRO A C 1
ATOM 750 O O . PRO A 1 99 ? 11.019 12.150 -23.938 1.00 60.59 99 PRO A O 1
ATOM 753 N N . ILE A 1 100 ? 10.998 12.560 -21.727 1.00 63.22 100 ILE A N 1
ATOM 754 C CA . ILE A 1 100 ? 10.916 11.152 -21.321 1.00 63.22 100 ILE A CA 1
ATOM 755 C C . ILE A 1 100 ? 9.525 10.632 -21.715 1.00 63.22 100 ILE A C 1
ATOM 757 O O . ILE A 1 100 ? 8.520 11.213 -21.285 1.00 63.22 100 ILE A O 1
ATOM 761 N N . PRO A 1 101 ? 9.414 9.560 -22.521 1.00 72.31 101 PRO A N 1
ATOM 762 C CA . PRO A 1 101 ? 8.120 8.975 -22.837 1.00 72.31 101 PRO A CA 1
ATOM 763 C C . PRO A 1 101 ? 7.394 8.538 -21.561 1.00 72.31 101 PRO A C 1
ATOM 765 O O . PRO A 1 101 ? 7.971 7.876 -20.700 1.00 72.31 101 PRO A O 1
ATOM 768 N N . ARG A 1 102 ? 6.096 8.851 -21.451 1.00 74.56 102 ARG A N 1
ATOM 769 C CA . ARG A 1 102 ? 5.276 8.480 -20.277 1.00 74.56 102 ARG A CA 1
ATOM 770 C C . ARG A 1 102 ? 5.364 6.990 -19.940 1.00 74.56 102 ARG A C 1
ATOM 772 O O . ARG A 1 102 ? 5.436 6.633 -18.772 1.00 74.56 102 ARG A O 1
ATOM 779 N N . ALA A 1 103 ? 5.403 6.133 -20.960 1.00 75.25 103 ALA A N 1
ATOM 780 C CA . ALA A 1 103 ? 5.549 4.695 -20.775 1.00 75.25 103 ALA A CA 1
ATOM 781 C C . ALA A 1 103 ? 6.862 4.323 -20.069 1.00 75.25 103 ALA A C 1
ATOM 783 O O . ALA A 1 103 ? 6.846 3.468 -19.191 1.00 75.25 103 ALA A O 1
ATOM 784 N N . ASP A 1 104 ? 7.973 4.984 -20.393 1.00 76.06 104 ASP A N 1
ATOM 785 C CA . ASP A 1 104 ? 9.272 4.697 -19.780 1.00 76.06 104 ASP A CA 1
ATOM 786 C C . ASP A 1 104 ? 9.314 5.177 -18.327 1.00 76.06 104 ASP A C 1
ATOM 788 O O . ASP A 1 104 ? 9.781 4.443 -17.456 1.00 76.06 104 ASP A O 1
ATOM 792 N N . SER A 1 105 ? 8.720 6.341 -18.037 1.00 79.00 105 SER A N 1
ATOM 793 C CA . SER A 1 105 ? 8.581 6.831 -16.658 1.00 79.00 105 SER A CA 1
ATOM 794 C C . SER A 1 105 ? 7.759 5.872 -15.789 1.00 79.00 105 SER A C 1
ATOM 796 O O . SER A 1 105 ? 8.204 5.468 -14.714 1.00 79.00 105 SER A O 1
ATOM 798 N N . VAL A 1 106 ? 6.600 5.416 -16.283 1.00 83.31 106 VAL A N 1
ATOM 799 C CA . VAL A 1 106 ? 5.729 4.468 -15.564 1.00 83.31 106 VAL A CA 1
ATOM 800 C C . VAL A 1 106 ? 6.441 3.133 -15.312 1.00 83.31 106 VAL A C 1
ATOM 802 O O . VAL A 1 106 ? 6.364 2.597 -14.206 1.00 83.31 106 VAL A O 1
ATOM 805 N N . ARG A 1 107 ? 7.172 2.598 -16.301 1.00 80.75 107 ARG A N 1
ATOM 806 C CA . ARG A 1 107 ? 7.950 1.349 -16.160 1.00 80.75 107 ARG A CA 1
ATOM 807 C C . ARG A 1 107 ? 9.078 1.482 -15.145 1.00 80.75 107 ARG A C 1
ATOM 809 O O . ARG A 1 107 ? 9.280 0.594 -14.318 1.00 80.75 107 ARG A O 1
ATOM 816 N N . TRP A 1 108 ? 9.809 2.588 -15.212 1.00 83.94 108 TRP A N 1
ATOM 817 C CA . TRP A 1 108 ? 10.902 2.883 -14.299 1.00 83.94 108 TRP A CA 1
ATOM 818 C C . TRP A 1 108 ? 10.401 2.991 -12.856 1.00 83.94 108 TRP A C 1
ATOM 820 O O . TRP A 1 108 ? 10.908 2.311 -11.962 1.00 83.94 108 TRP A O 1
ATOM 830 N N . ALA A 1 109 ? 9.340 3.772 -12.655 1.00 88.00 109 ALA A N 1
ATOM 831 C CA . ALA A 1 109 ? 8.676 3.957 -11.374 1.00 88.00 109 ALA A CA 1
ATOM 832 C C . ALA A 1 109 ? 8.188 2.630 -10.775 1.00 88.00 109 ALA A C 1
ATOM 834 O O . ALA A 1 109 ? 8.423 2.346 -9.604 1.00 88.00 109 ALA A O 1
ATOM 835 N N . ALA A 1 110 ? 7.566 1.782 -11.592 1.00 86.25 110 ALA A N 1
ATOM 836 C CA . ALA A 1 110 ? 7.083 0.467 -11.197 1.00 86.25 110 ALA A CA 1
ATOM 837 C C . ALA A 1 110 ? 8.177 -0.429 -10.603 1.00 86.25 110 ALA A C 1
ATOM 839 O O . ALA A 1 110 ? 8.035 -0.962 -9.500 1.00 86.25 110 ALA A O 1
ATOM 840 N N . ALA A 1 111 ? 9.274 -0.591 -11.345 1.00 87.38 111 ALA A N 1
ATOM 841 C CA . ALA A 1 111 ? 10.363 -1.475 -10.960 1.00 87.38 111 ALA A CA 1
ATOM 842 C C . ALA A 1 111 ? 11.121 -0.941 -9.735 1.00 87.38 111 ALA A C 1
ATOM 844 O O . ALA A 1 111 ? 11.412 -1.704 -8.811 1.00 87.38 111 ALA A O 1
ATOM 845 N N . HIS A 1 112 ? 11.363 0.374 -9.677 1.00 90.31 112 HIS A N 1
ATOM 846 C CA . HIS A 1 112 ? 11.956 1.003 -8.497 1.00 90.31 112 HIS A CA 1
ATOM 847 C C . HIS A 1 112 ? 11.053 0.914 -7.268 1.00 90.31 112 HIS A C 1
ATOM 849 O O . HIS A 1 112 ? 11.550 0.623 -6.181 1.00 90.31 112 HIS A O 1
ATOM 855 N N . GLY A 1 113 ? 9.742 1.106 -7.430 1.00 93.81 113 GLY A N 1
ATOM 856 C CA . GLY A 1 113 ? 8.781 0.979 -6.341 1.00 93.81 113 GLY A CA 1
ATOM 857 C C . GLY A 1 113 ? 8.760 -0.432 -5.754 1.00 93.81 113 GLY A C 1
ATOM 858 O O . GLY A 1 113 ? 8.791 -0.597 -4.537 1.00 93.81 113 GLY A O 1
ATOM 859 N N . ALA A 1 114 ? 8.786 -1.459 -6.607 1.00 93.75 114 ALA A N 1
ATOM 860 C CA . ALA A 1 114 ? 8.826 -2.855 -6.175 1.00 93.75 114 ALA A CA 1
ATOM 861 C C . ALA A 1 114 ? 10.117 -3.206 -5.421 1.00 93.75 114 ALA A C 1
ATOM 863 O O . ALA A 1 114 ? 10.066 -3.851 -4.372 1.00 93.75 114 ALA A O 1
ATOM 864 N N . ALA A 1 115 ? 11.266 -2.748 -5.929 1.00 94.94 115 ALA A N 1
ATOM 865 C CA . ALA A 1 115 ? 12.548 -2.905 -5.252 1.00 94.94 115 ALA A CA 1
ATOM 866 C C . A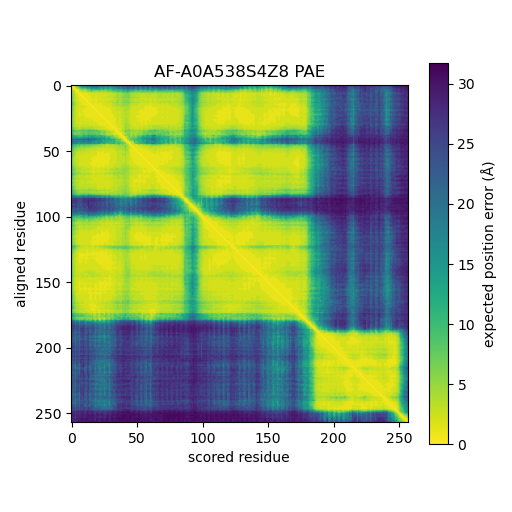LA A 1 115 ? 12.555 -2.199 -3.887 1.00 94.94 115 ALA A C 1
ATOM 868 O O . ALA A 1 115 ? 12.940 -2.803 -2.890 1.00 94.94 115 ALA A O 1
ATOM 869 N N . ALA A 1 116 ? 12.069 -0.955 -3.829 1.00 96.75 116 ALA A N 1
ATOM 870 C CA . ALA A 1 116 ? 11.977 -0.169 -2.601 1.00 96.75 116 ALA A CA 1
ATOM 871 C C . ALA A 1 116 ? 11.054 -0.821 -1.558 1.00 96.75 116 ALA A C 1
ATOM 873 O O . ALA A 1 116 ? 11.421 -0.920 -0.391 1.00 96.75 116 ALA A O 1
ATOM 874 N N . ALA A 1 117 ? 9.906 -1.370 -1.975 1.00 96.88 117 ALA A N 1
ATOM 875 C CA . ALA A 1 117 ? 9.012 -2.105 -1.078 1.00 96.88 117 ALA A CA 1
ATOM 876 C C . ALA A 1 117 ? 9.686 -3.353 -0.484 1.00 96.88 117 ALA A C 1
ATOM 878 O O . ALA A 1 117 ? 9.515 -3.657 0.697 1.00 96.88 117 ALA A O 1
ATOM 879 N N . GLY A 1 118 ? 10.482 -4.067 -1.285 1.00 96.75 118 GLY A N 1
ATOM 880 C CA . GLY A 1 118 ? 11.271 -5.191 -0.795 1.00 96.75 118 GLY A CA 1
ATOM 881 C C . GLY A 1 118 ? 12.426 -4.767 0.121 1.00 96.75 118 GLY A C 1
ATOM 882 O O . GLY A 1 118 ? 12.649 -5.420 1.138 1.00 96.75 118 GLY A O 1
ATOM 883 N N . ARG A 1 119 ? 13.112 -3.652 -0.171 1.00 97.62 119 ARG A N 1
ATOM 884 C CA . ARG A 1 119 ? 14.121 -3.069 0.735 1.00 97.62 119 ARG A CA 1
ATOM 885 C C . ARG A 1 119 ? 13.515 -2.692 2.078 1.00 97.62 119 ARG A C 1
ATOM 887 O O . ARG A 1 119 ? 14.049 -3.109 3.095 1.00 97.62 119 ARG A O 1
ATOM 894 N N . ALA A 1 120 ? 12.351 -2.044 2.078 1.00 97.06 120 ALA A N 1
ATOM 895 C CA . ALA A 1 120 ? 11.641 -1.677 3.300 1.00 97.06 120 ALA A CA 1
ATOM 896 C C . ALA A 1 120 ? 11.364 -2.892 4.197 1.00 97.06 120 ALA A C 1
ATOM 898 O O . ALA A 1 120 ? 11.445 -2.804 5.421 1.00 97.06 120 ALA A O 1
ATOM 899 N N . ALA A 1 121 ? 11.050 -4.048 3.603 1.00 96.81 121 ALA A N 1
ATOM 900 C CA . ALA A 1 121 ? 10.882 -5.287 4.354 1.00 96.81 121 ALA A CA 1
ATOM 901 C C . ALA A 1 121 ? 12.205 -5.788 4.967 1.00 96.81 121 ALA A C 1
ATOM 903 O O . ALA A 1 121 ? 12.196 -6.256 6.105 1.00 96.81 121 ALA A O 1
ATOM 904 N N . LEU A 1 122 ? 13.324 -5.667 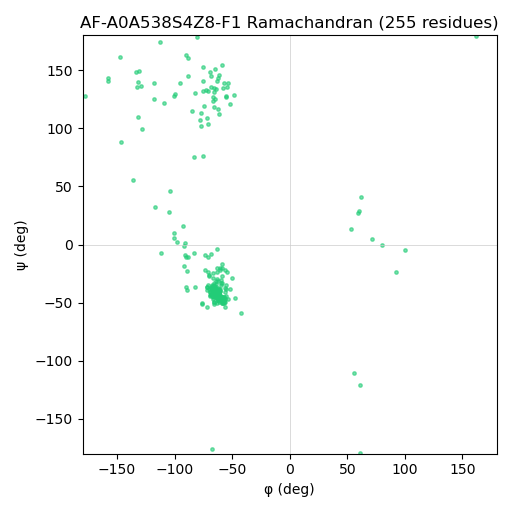4.245 1.00 97.00 122 LEU A N 1
ATOM 905 C CA . LEU A 1 122 ? 14.658 -6.089 4.692 1.00 97.00 122 LEU A CA 1
ATOM 906 C C . LEU A 1 122 ? 15.225 -5.171 5.785 1.00 97.00 122 LEU A C 1
ATOM 908 O O . LEU A 1 122 ? 15.606 -5.653 6.850 1.00 97.00 122 LEU A O 1
ATOM 912 N N . ASP A 1 123 ? 15.273 -3.865 5.526 1.00 94.50 123 ASP A N 1
ATOM 913 C CA . ASP A 1 123 ? 15.936 -2.877 6.382 1.00 94.50 123 ASP A CA 1
ATOM 914 C C . ASP A 1 123 ? 15.010 -2.291 7.468 1.00 94.50 123 ASP A C 1
ATOM 916 O O . ASP A 1 123 ? 15.485 -1.852 8.513 1.00 94.50 123 ASP A O 1
ATOM 920 N N . GLY A 1 124 ? 13.686 -2.333 7.270 1.00 85.94 124 GLY A N 1
ATOM 921 C CA . GLY A 1 124 ? 12.695 -1.756 8.184 1.00 85.94 124 GLY A CA 1
ATOM 922 C C . GLY A 1 124 ? 12.642 -0.224 8.196 1.00 85.94 124 GLY A C 1
ATOM 923 O O . GLY A 1 124 ? 11.902 0.349 9.002 1.00 85.94 124 GLY A O 1
ATOM 924 N N . THR A 1 125 ? 13.403 0.438 7.326 1.00 90.75 125 THR A N 1
ATOM 925 C CA . THR A 1 125 ? 13.574 1.891 7.305 1.00 90.75 125 THR A CA 1
ATOM 926 C C . THR A 1 125 ? 12.344 2.590 6.715 1.00 90.75 125 THR A C 1
ATOM 928 O O . THR A 1 125 ? 11.733 2.099 5.755 1.00 90.75 125 THR A O 1
ATOM 931 N N . PRO A 1 126 ? 11.934 3.739 7.278 1.00 92.56 126 PRO A N 1
ATOM 932 C CA . PRO A 1 126 ? 10.872 4.541 6.686 1.00 92.56 126 PRO A CA 1
ATOM 933 C C . PRO A 1 126 ? 11.234 5.082 5.296 1.00 92.56 126 PRO A C 1
ATOM 935 O O . PRO A 1 126 ? 10.340 5.229 4.467 1.00 92.56 126 PRO A O 1
ATOM 938 N N . GLU A 1 127 ? 12.514 5.325 5.017 1.00 94.62 127 GLU A N 1
ATOM 939 C CA . GLU A 1 127 ? 13.012 5.856 3.745 1.00 94.62 127 GLU A CA 1
ATOM 940 C C . GLU A 1 127 ? 12.717 4.894 2.589 1.00 94.62 127 GLU A C 1
ATOM 942 O O . GLU A 1 127 ? 12.096 5.291 1.602 1.00 94.62 127 GLU A O 1
ATOM 947 N N . SER A 1 128 ? 13.063 3.609 2.732 1.00 95.94 128 SER A N 1
ATOM 948 C CA . SER A 1 128 ? 12.771 2.588 1.716 1.00 95.94 128 SER A CA 1
ATOM 949 C C . SER A 1 128 ? 11.264 2.433 1.471 1.00 95.94 128 SER A C 1
ATOM 951 O O . SER A 1 128 ? 10.821 2.274 0.329 1.00 95.94 128 SER A O 1
ATOM 953 N N . ALA A 1 129 ? 10.442 2.519 2.524 1.00 96.88 129 ALA A N 1
ATOM 954 C CA . ALA A 1 129 ? 8.989 2.461 2.378 1.00 96.88 129 ALA A CA 1
ATOM 955 C C . ALA A 1 129 ? 8.443 3.703 1.655 1.00 96.88 129 ALA A C 1
ATOM 957 O O . ALA A 1 129 ? 7.594 3.588 0.767 1.00 96.88 129 ALA A O 1
ATOM 958 N N . PHE A 1 130 ? 8.958 4.883 2.001 1.00 97.25 130 PHE A N 1
ATOM 959 C CA . PHE A 1 130 ? 8.561 6.149 1.399 1.00 97.25 130 PHE A CA 1
ATOM 960 C C . PHE A 1 130 ? 8.936 6.225 -0.078 1.00 97.25 130 PHE A C 1
ATOM 962 O O . PHE A 1 130 ? 8.114 6.637 -0.898 1.00 97.25 130 PHE A O 1
ATOM 969 N N . GLU A 1 131 ? 10.126 5.748 -0.447 1.00 95.12 131 GLU A N 1
ATOM 970 C CA . GLU A 1 131 ? 10.525 5.627 -1.846 1.00 95.12 131 GLU A CA 1
ATOM 971 C C . GLU A 1 131 ? 9.502 4.825 -2.652 1.00 95.12 131 GLU A C 1
ATOM 973 O O . GLU A 1 131 ? 9.077 5.273 -3.717 1.00 95.12 131 GLU A O 1
ATOM 978 N N . ALA A 1 132 ? 9.058 3.674 -2.137 1.00 96.75 132 ALA A N 1
ATOM 979 C CA . ALA A 1 132 ? 8.077 2.835 -2.818 1.00 96.75 132 ALA A CA 1
ATOM 980 C C . ALA A 1 132 ? 6.741 3.559 -3.044 1.00 96.75 132 ALA A C 1
ATOM 982 O O . ALA A 1 132 ? 6.186 3.516 -4.145 1.00 96.75 132 ALA A O 1
ATOM 983 N N . VAL A 1 133 ? 6.248 4.257 -2.015 1.00 96.75 133 VAL A N 1
ATOM 984 C CA . VAL A 1 133 ? 5.016 5.057 -2.084 1.00 96.75 133 VAL A CA 1
ATOM 985 C C . VAL A 1 133 ? 5.158 6.179 -3.113 1.00 96.75 133 VAL A C 1
ATOM 987 O O . VAL A 1 133 ? 4.298 6.325 -3.983 1.00 96.75 133 VAL A O 1
ATOM 990 N N . ARG A 1 134 ? 6.268 6.925 -3.073 1.00 95.19 134 ARG A N 1
ATOM 991 C CA . ARG A 1 134 ? 6.554 8.025 -4.001 1.00 95.19 134 ARG A CA 1
ATOM 992 C C . ARG A 1 134 ? 6.640 7.542 -5.447 1.00 95.19 134 ARG A C 1
ATOM 994 O O . ARG A 1 134 ? 6.096 8.184 -6.341 1.00 95.19 134 ARG A O 1
ATOM 1001 N N . PHE A 1 135 ? 7.307 6.415 -5.690 1.00 93.12 135 PHE A N 1
ATOM 1002 C CA . PHE A 1 135 ? 7.395 5.827 -7.025 1.00 93.12 135 PHE A CA 1
ATOM 1003 C C . PHE A 1 135 ? 6.023 5.404 -7.556 1.00 93.12 135 PHE A C 1
ATOM 1005 O O . PHE A 1 135 ? 5.720 5.650 -8.721 1.00 93.12 135 PHE A O 1
ATOM 1012 N N . ALA A 1 136 ? 5.167 4.826 -6.714 1.00 94.75 136 ALA A N 1
ATOM 1013 C CA . ALA A 1 136 ? 3.823 4.455 -7.136 1.00 94.75 136 ALA A CA 1
ATOM 1014 C C . ALA A 1 136 ? 2.923 5.663 -7.429 1.00 94.75 136 ALA A C 1
ATOM 1016 O O . ALA A 1 136 ? 2.224 5.668 -8.442 1.00 94.75 136 ALA A O 1
ATOM 1017 N N . ASP A 1 137 ? 2.971 6.701 -6.591 1.00 92.25 137 ASP A N 1
ATOM 1018 C CA . ASP A 1 137 ? 2.240 7.949 -6.834 1.00 92.25 137 ASP A CA 1
ATOM 1019 C C . ASP A 1 137 ? 2.714 8.627 -8.132 1.00 92.25 137 ASP A C 1
ATOM 1021 O O . ASP A 1 137 ? 1.895 9.017 -8.963 1.00 92.25 137 ASP A O 1
ATOM 1025 N N . MET A 1 138 ? 4.028 8.665 -8.375 1.00 88.06 138 MET A N 1
ATOM 1026 C CA . MET A 1 138 ? 4.608 9.165 -9.625 1.00 88.06 138 MET A CA 1
ATOM 1027 C C . MET A 1 138 ? 4.121 8.367 -10.846 1.00 88.06 138 MET A C 1
ATOM 1029 O O . MET A 1 138 ? 3.660 8.968 -11.815 1.00 88.06 138 MET A O 1
ATOM 1033 N N . ALA A 1 139 ? 4.131 7.029 -10.784 1.00 90.38 139 ALA A N 1
ATOM 1034 C CA . ALA A 1 139 ? 3.613 6.179 -11.860 1.00 90.38 139 ALA A CA 1
ATOM 1035 C C . ALA A 1 139 ? 2.131 6.465 -12.157 1.00 90.38 139 ALA A C 1
ATOM 1037 O O . ALA A 1 139 ? 1.738 6.602 -13.316 1.00 90.38 139 ALA A O 1
ATOM 1038 N N . ALA A 1 140 ? 1.306 6.584 -11.113 1.00 91.31 140 ALA A N 1
ATOM 1039 C CA . ALA A 1 140 ? -0.116 6.876 -11.249 1.00 91.31 140 ALA A CA 1
ATOM 1040 C C . ALA A 1 140 ? -0.363 8.269 -11.852 1.00 91.31 140 ALA A C 1
ATOM 1042 O O . ALA A 1 140 ? -1.215 8.422 -12.730 1.00 91.31 140 ALA A O 1
ATOM 1043 N N . ARG A 1 141 ? 0.406 9.284 -11.439 1.00 88.06 141 ARG A N 1
ATOM 1044 C CA . ARG A 1 141 ? 0.313 10.648 -11.986 1.00 88.06 141 ARG A CA 1
ATOM 1045 C C . ARG A 1 141 ? 0.732 10.713 -13.451 1.00 88.06 141 ARG A C 1
ATOM 1047 O O . ARG A 1 141 ? 0.001 11.298 -14.251 1.00 88.06 141 ARG A O 1
ATOM 1054 N N . ASP A 1 142 ? 1.833 10.066 -13.821 1.00 86.56 142 ASP A N 1
ATOM 1055 C CA . ASP A 1 142 ? 2.323 10.033 -15.205 1.00 86.56 142 ASP A CA 1
ATOM 1056 C C . ASP A 1 142 ? 1.359 9.292 -16.141 1.00 86.56 142 ASP A C 1
ATOM 1058 O O . ASP A 1 142 ? 1.127 9.717 -17.281 1.00 86.56 142 ASP A O 1
ATOM 1062 N N . ALA A 1 143 ? 0.726 8.230 -15.634 1.00 87.31 143 ALA A N 1
ATOM 1063 C CA . ALA A 1 143 ? -0.355 7.519 -16.310 1.00 87.31 143 ALA A CA 1
ATOM 1064 C C . ALA A 1 143 ? -1.692 8.288 -16.312 1.00 87.31 143 ALA A C 1
ATOM 1066 O O . ALA A 1 143 ? -2.618 7.899 -17.018 1.00 87.31 143 ALA A O 1
ATOM 1067 N N . ARG A 1 144 ? -1.802 9.395 -15.562 1.00 88.75 144 ARG A N 1
ATOM 1068 C CA . ARG A 1 144 ? -3.045 10.152 -15.309 1.00 88.75 144 ARG A CA 1
ATOM 1069 C C . ARG A 1 144 ? -4.158 9.326 -14.640 1.00 88.75 144 ARG A C 1
ATOM 1071 O O . ARG A 1 144 ? -5.335 9.655 -14.771 1.00 88.75 144 ARG A O 1
ATOM 1078 N N . ALA A 1 145 ? -3.788 8.301 -13.877 1.00 87.50 145 ALA A N 1
ATOM 1079 C CA . ALA A 1 145 ? -4.687 7.446 -13.107 1.00 87.50 145 ALA A CA 1
ATOM 1080 C C . ALA A 1 145 ? -5.032 8.094 -11.750 1.00 87.50 145 ALA A C 1
ATOM 1082 O O . ALA A 1 145 ? -4.488 7.743 -10.701 1.00 87.50 145 ALA A O 1
ATOM 1083 N N . MET A 1 146 ? -5.902 9.110 -11.775 1.00 85.56 146 MET A N 1
ATOM 1084 C CA . MET A 1 146 ? -6.286 9.885 -10.579 1.00 85.56 146 MET A CA 1
ATOM 1085 C C . MET A 1 146 ? -7.072 9.064 -9.544 1.00 85.56 146 MET A C 1
ATOM 1087 O O . MET A 1 146 ? -7.081 9.384 -8.357 1.00 85.56 146 MET A O 1
ATOM 1091 N N . ASP A 1 147 ? -7.733 7.998 -9.980 1.00 84.62 147 ASP A N 1
ATOM 1092 C CA . ASP A 1 147 ? -8.382 7.021 -9.113 1.00 84.62 147 ASP A CA 1
ATOM 1093 C C . ASP A 1 147 ? -7.358 6.250 -8.265 1.00 84.62 147 ASP A C 1
ATOM 1095 O O . ASP A 1 147 ? -7.593 6.009 -7.079 1.00 84.62 147 ASP A O 1
ATOM 1099 N N . ILE A 1 148 ? -6.192 5.929 -8.839 1.00 88.69 148 ILE A N 1
ATOM 1100 C CA . ILE A 1 148 ? -5.101 5.255 -8.130 1.00 88.69 148 ILE A CA 1
ATOM 1101 C C . ILE A 1 148 ? -4.467 6.186 -7.093 1.00 88.69 148 ILE A C 1
ATOM 1103 O O . ILE A 1 148 ? -4.272 5.757 -5.958 1.00 88.69 148 ILE A O 1
ATOM 1107 N N . THR A 1 149 ? -4.197 7.455 -7.422 1.00 88.56 149 THR A N 1
ATOM 1108 C CA . THR A 1 149 ? -3.621 8.408 -6.448 1.00 88.56 149 THR A CA 1
ATOM 1109 C C . THR A 1 149 ? -4.567 8.656 -5.270 1.00 88.56 149 THR A C 1
ATOM 1111 O O . THR A 1 149 ? -4.143 8.629 -4.114 1.00 88.56 149 THR A O 1
ATOM 1114 N N . ALA A 1 150 ? -5.871 8.800 -5.534 1.00 85.75 150 ALA A N 1
ATOM 1115 C CA . ALA A 1 150 ? -6.884 8.904 -4.484 1.00 85.75 150 ALA A CA 1
ATOM 1116 C C . ALA A 1 150 ? -6.957 7.633 -3.621 1.00 85.75 150 ALA A C 1
ATOM 1118 O O . ALA A 1 150 ? -7.142 7.707 -2.405 1.00 85.75 150 ALA A O 1
ATOM 1119 N N . ARG A 1 151 ? -6.788 6.455 -4.232 1.00 88.12 151 ARG A N 1
ATOM 1120 C CA . ARG A 1 151 ? -6.792 5.176 -3.517 1.00 88.12 151 ARG A CA 1
ATOM 1121 C C . ARG A 1 151 ? -5.545 4.964 -2.663 1.00 88.12 151 ARG A C 1
ATOM 1123 O O . ARG A 1 151 ? -5.682 4.437 -1.566 1.00 88.12 151 ARG A O 1
ATOM 1130 N N . ILE A 1 152 ? -4.372 5.405 -3.119 1.00 90.88 152 ILE A N 1
ATOM 1131 C CA . ILE A 1 152 ? -3.134 5.402 -2.322 1.00 90.88 152 ILE A CA 1
ATOM 1132 C C . ILE A 1 152 ? -3.342 6.207 -1.034 1.00 90.88 152 ILE A C 1
ATOM 1134 O O . ILE A 1 152 ? -3.083 5.696 0.052 1.00 90.88 152 ILE A O 1
ATOM 1138 N N . ARG A 1 153 ? -3.876 7.431 -1.139 1.00 91.25 153 ARG A N 1
ATOM 1139 C CA . ARG A 1 153 ? -4.174 8.266 0.034 1.00 91.25 153 ARG A CA 1
ATOM 1140 C C . ARG A 1 153 ? -5.152 7.583 0.993 1.00 91.25 153 ARG A C 1
ATOM 1142 O O . ARG A 1 153 ? -4.860 7.458 2.177 1.00 91.25 153 ARG A O 1
ATOM 1149 N N . ARG A 1 154 ? -6.272 7.081 0.471 1.00 86.75 154 ARG A N 1
ATOM 1150 C CA . ARG A 1 154 ? -7.299 6.406 1.277 1.00 86.75 154 ARG A CA 1
ATOM 1151 C C . ARG A 1 154 ? -6.761 5.178 2.013 1.00 86.75 154 ARG A C 1
ATOM 1153 O O . ARG A 1 154 ? -7.050 4.995 3.192 1.00 86.75 154 ARG A O 1
ATOM 1160 N N . ASP A 1 155 ? -6.010 4.325 1.315 1.00 89.50 155 ASP A N 1
ATOM 1161 C CA .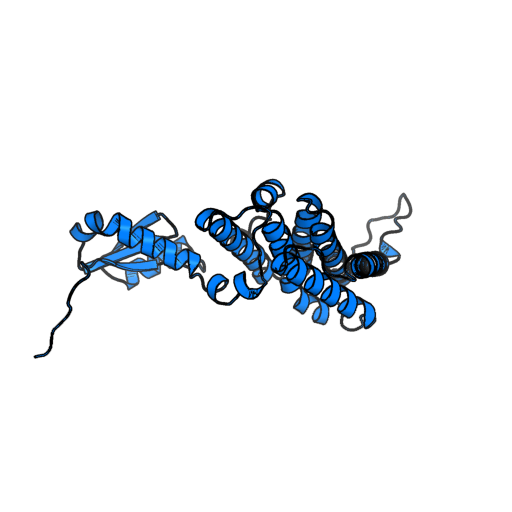 ASP A 1 155 ? -5.454 3.105 1.905 1.00 89.50 155 ASP A CA 1
ATOM 1162 C C . ASP A 1 155 ? -4.443 3.453 3.019 1.00 89.50 155 ASP A C 1
ATOM 1164 O O . ASP A 1 155 ? -4.407 2.748 4.027 1.00 89.50 155 ASP A O 1
ATOM 1168 N N . PHE A 1 156 ? -3.694 4.561 2.893 1.00 93.12 156 PHE A N 1
ATOM 1169 C CA . PHE A 1 156 ? -2.818 5.076 3.954 1.00 93.12 156 PHE A CA 1
ATOM 1170 C C . PHE A 1 156 ? -3.599 5.552 5.181 1.00 93.12 156 PHE A C 1
ATOM 1172 O O . PHE A 1 156 ? -3.298 5.119 6.290 1.00 93.12 156 PHE A O 1
ATOM 1179 N N . GLU A 1 157 ? -4.610 6.403 4.994 1.00 88.44 157 GLU A N 1
ATOM 1180 C CA . GLU A 1 157 ? -5.433 6.930 6.094 1.00 88.44 157 GLU A CA 1
ATOM 1181 C C . GLU A 1 157 ? -6.068 5.791 6.893 1.00 88.44 157 GLU A C 1
ATOM 1183 O O . GLU A 1 157 ? -5.946 5.719 8.115 1.00 88.44 157 G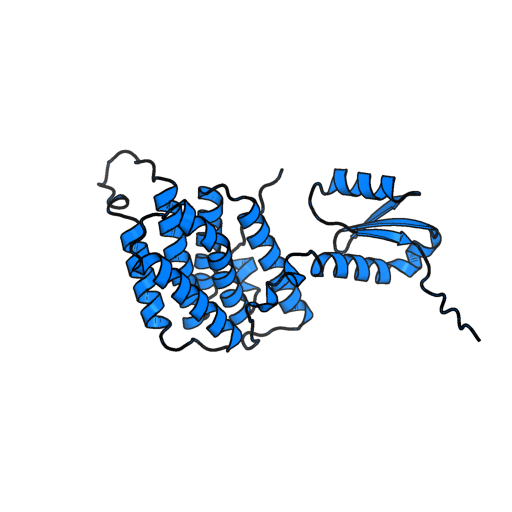LU A O 1
ATOM 1188 N N . CYS A 1 158 ? -6.659 4.826 6.189 1.00 83.62 158 CYS A N 1
ATOM 1189 C CA . CYS A 1 158 ? -7.287 3.684 6.833 1.00 83.62 158 CYS A CA 1
ATOM 1190 C C . CYS A 1 158 ? -6.278 2.781 7.561 1.00 83.62 158 CYS A C 1
ATOM 1192 O O . CYS A 1 158 ? -6.601 2.208 8.602 1.00 83.62 158 CYS A O 1
ATOM 1194 N N . LEU A 1 159 ? -5.064 2.632 7.022 1.00 88.38 159 LEU A N 1
ATOM 1195 C CA . LEU A 1 159 ? -3.995 1.880 7.673 1.00 88.38 159 LEU A CA 1
ATOM 1196 C C . LEU A 1 159 ? -3.503 2.587 8.941 1.00 88.38 159 LEU A C 1
ATOM 1198 O O . LEU A 1 159 ? -3.30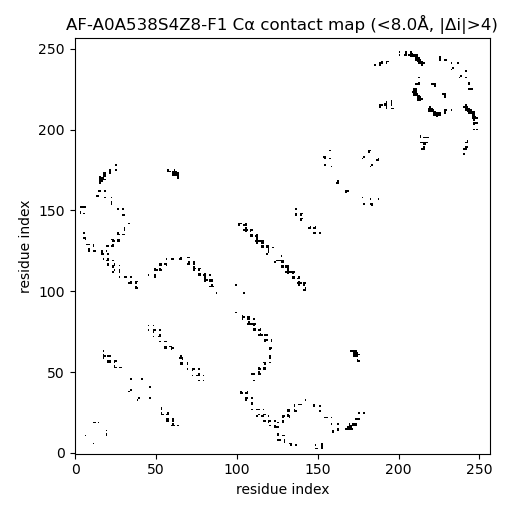8 1.934 9.964 1.00 88.38 159 LEU A O 1
ATOM 1202 N N . HIS A 1 160 ? -3.334 3.908 8.884 1.00 89.50 160 HIS A N 1
ATOM 1203 C CA . HIS A 1 160 ? -2.939 4.729 10.025 1.00 89.50 160 HIS A CA 1
ATOM 1204 C C . HIS A 1 160 ? -3.974 4.658 11.148 1.00 89.50 160 HIS A C 1
ATOM 1206 O O . HIS A 1 160 ? -3.638 4.388 12.297 1.00 89.50 160 HIS A O 1
ATOM 1212 N N . GLU A 1 161 ? -5.252 4.794 10.811 1.00 83.38 161 GLU A N 1
ATOM 1213 C CA . GLU A 1 161 ? -6.346 4.660 11.772 1.00 83.38 161 GLU A CA 1
ATOM 1214 C C . GLU A 1 161 ? -6.423 3.270 12.393 1.00 83.38 161 GLU A C 1
ATOM 1216 O O . GLU A 1 161 ? -6.665 3.149 13.593 1.00 83.38 161 GLU A O 1
ATOM 1221 N N . ALA A 1 162 ? -6.226 2.213 11.598 1.00 81.38 162 ALA A N 1
ATOM 1222 C CA . ALA A 1 162 ? -6.181 0.852 12.115 1.00 81.38 162 ALA A CA 1
ATOM 1223 C C . ALA A 1 162 ? -5.024 0.685 13.107 1.00 81.38 162 ALA A C 1
ATOM 1225 O O . ALA A 1 162 ? -5.245 0.169 14.202 1.00 81.38 162 ALA A O 1
ATOM 1226 N N . ALA A 1 163 ? -3.839 1.197 12.760 1.00 87.94 163 ALA A N 1
ATOM 1227 C CA . ALA A 1 163 ? -2.666 1.153 13.622 1.00 87.94 163 ALA A CA 1
ATOM 1228 C C . ALA A 1 163 ? -2.894 1.882 14.953 1.00 87.94 163 ALA A C 1
ATOM 1230 O O . ALA A 1 163 ? -2.600 1.326 16.009 1.00 87.94 163 ALA A O 1
ATOM 1231 N N . VAL A 1 164 ? -3.477 3.084 14.919 1.00 85.69 164 VAL A N 1
ATOM 1232 C CA . VAL A 1 164 ? -3.799 3.860 16.127 1.00 85.69 164 VAL A CA 1
ATOM 1233 C C . VAL A 1 164 ? -4.862 3.153 16.969 1.00 85.69 164 VAL A C 1
ATOM 1235 O O . VAL A 1 164 ? -4.673 2.960 18.168 1.00 85.69 164 VAL A O 1
ATOM 1238 N N . ARG A 1 165 ? -5.973 2.730 16.352 1.00 80.38 165 ARG A N 1
ATOM 1239 C CA . ARG A 1 165 ? -7.113 2.108 17.047 1.00 80.38 165 ARG A CA 1
ATOM 1240 C C . ARG A 1 165 ? -6.736 0.810 17.751 1.00 80.38 165 ARG A C 1
ATOM 1242 O O . ARG A 1 165 ? -7.269 0.515 18.816 1.00 80.38 165 ARG A O 1
ATOM 1249 N N . GLU A 1 166 ? -5.883 0.009 17.128 1.00 82.00 166 GLU A N 1
ATOM 1250 C CA . GLU A 1 166 ? -5.498 -1.311 17.630 1.00 82.00 166 GLU A CA 1
ATOM 1251 C C . GLU A 1 166 ? -4.166 -1.291 18.391 1.00 82.00 166 GLU A C 1
ATOM 1253 O O . GLU A 1 166 ? -3.711 -2.341 18.840 1.00 82.00 166 GLU A O 1
ATOM 1258 N N . GLY A 1 167 ? -3.547 -0.116 18.556 1.00 86.19 167 GLY A N 1
ATOM 1259 C CA . GLY A 1 167 ? -2.289 0.035 19.286 1.00 86.19 167 GLY A CA 1
ATOM 1260 C C . GLY A 1 167 ? -1.140 -0.750 18.655 1.00 86.19 167 GLY A C 1
ATOM 1261 O O . GLY A 1 167 ? -0.368 -1.395 19.365 1.00 86.19 167 GLY A O 1
ATOM 1262 N N . TRP A 1 168 ? -1.053 -0.749 17.323 1.00 93.12 168 TRP A N 1
ATOM 1263 C CA . TRP A 1 168 ? -0.030 -1.503 16.607 1.00 93.12 168 TRP A CA 1
ATOM 1264 C C . TRP A 1 168 ? 1.378 -1.008 16.943 1.00 93.12 168 TRP A C 1
ATOM 1266 O O . TRP A 1 168 ? 1.653 0.187 17.021 1.00 93.12 168 TRP A O 1
ATOM 1276 N N . THR A 1 169 ? 2.285 -1.965 17.068 1.00 95.31 169 THR A N 1
ATOM 1277 C CA . THR A 1 169 ? 3.719 -1.768 17.292 1.00 95.31 169 THR A CA 1
ATOM 1278 C C . THR A 1 169 ? 4.524 -2.212 16.075 1.00 95.31 169 THR A C 1
ATOM 1280 O O . THR A 1 169 ? 3.988 -2.814 15.139 1.00 95.31 169 THR A O 1
ATOM 1283 N N . ASP A 1 170 ? 5.837 -1.975 16.101 1.00 95.06 170 ASP A N 1
ATOM 1284 C CA . ASP A 1 170 ? 6.759 -2.438 15.056 1.00 95.06 170 ASP A CA 1
ATOM 1285 C C . ASP A 1 170 ? 6.763 -3.964 14.867 1.00 95.06 170 ASP A C 1
ATOM 1287 O O . ASP A 1 170 ? 7.171 -4.437 13.809 1.00 95.06 170 ASP A O 1
ATOM 1291 N N . ASP A 1 171 ? 6.238 -4.719 15.836 1.00 93.38 171 ASP A N 1
ATOM 1292 C CA . ASP A 1 171 ? 6.093 -6.177 15.801 1.00 93.38 171 ASP A CA 1
ATOM 1293 C C . ASP A 1 171 ? 4.670 -6.640 15.452 1.00 93.38 171 ASP A C 1
ATOM 1295 O O . ASP A 1 171 ? 4.353 -7.826 15.574 1.00 93.38 171 ASP A O 1
ATOM 1299 N N . THR A 1 172 ? 3.781 -5.738 15.033 1.00 92.06 172 THR A N 1
ATOM 1300 C CA . THR A 1 172 ? 2.419 -6.109 14.631 1.00 92.06 172 THR A CA 1
ATOM 1301 C C . THR A 1 172 ? 2.392 -6.610 13.190 1.00 92.06 172 THR A C 1
ATOM 1303 O O . THR A 1 172 ? 2.932 -5.981 12.285 1.00 92.06 172 THR A O 1
ATOM 1306 N N . ALA A 1 173 ? 1.772 -7.770 12.967 1.00 90.12 173 ALA A N 1
ATOM 1307 C CA . ALA A 1 173 ? 1.639 -8.361 11.639 1.00 90.12 173 ALA A CA 1
ATOM 1308 C C . ALA A 1 173 ? 0.615 -7.594 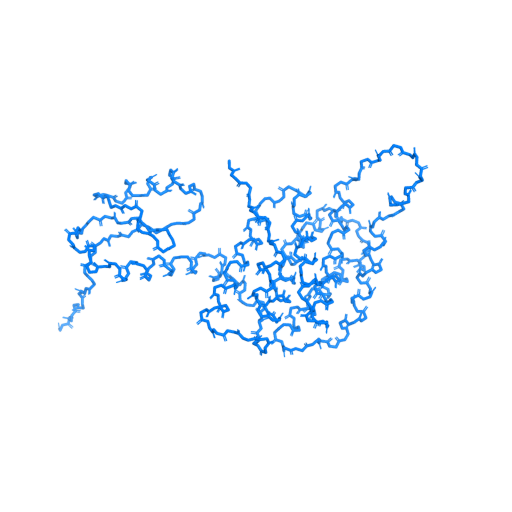10.802 1.00 90.12 173 ALA A C 1
ATOM 1310 O O . ALA A 1 173 ? -0.504 -7.361 11.255 1.00 90.12 173 ALA A O 1
ATOM 1311 N N . VAL A 1 174 ? 0.962 -7.278 9.554 1.00 89.62 174 VAL A N 1
ATOM 1312 C CA . VAL A 1 174 ? 0.064 -6.565 8.638 1.00 89.62 174 VAL A CA 1
ATOM 1313 C C . VAL A 1 174 ? -0.039 -7.333 7.326 1.00 89.62 174 VAL A C 1
ATOM 1315 O O . VAL A 1 174 ? 0.844 -7.282 6.473 1.00 89.62 174 VAL A O 1
ATOM 1318 N N . GLY A 1 175 ? -1.122 -8.095 7.173 1.00 76.88 175 GLY A N 1
ATOM 1319 C CA . GLY A 1 175 ? -1.393 -8.876 5.965 1.00 76.88 175 GLY A CA 1
ATOM 1320 C C . GLY A 1 175 ? -2.173 -8.097 4.898 1.00 76.88 175 GLY A C 1
ATOM 1321 O O . GLY A 1 175 ? -2.891 -7.153 5.224 1.00 76.88 175 GLY A O 1
ATOM 1322 N N . PRO A 1 176 ? -2.140 -8.528 3.621 1.00 67.81 176 PRO A N 1
ATOM 1323 C CA . PRO A 1 176 ? -2.813 -7.831 2.517 1.00 67.81 176 PRO A CA 1
ATOM 1324 C C . PRO A 1 176 ? -4.343 -7.768 2.666 1.00 67.81 176 PRO A C 1
ATOM 1326 O O . PRO A 1 176 ? -4.984 -6.904 2.070 1.00 67.81 176 PRO A O 1
ATOM 1329 N N . GLY A 1 177 ? -4.932 -8.648 3.487 1.00 67.50 177 GLY A N 1
ATOM 1330 C CA . GLY A 1 177 ? -6.359 -8.635 3.820 1.00 67.50 177 GLY A CA 1
ATOM 1331 C C . GLY A 1 177 ? -6.826 -7.344 4.504 1.00 67.50 177 GLY A C 1
ATOM 1332 O O . GLY A 1 177 ? -8.003 -7.008 4.382 1.00 67.50 177 GLY A O 1
ATOM 1333 N N . ILE A 1 178 ? -5.911 -6.585 5.129 1.00 72.88 178 ILE A N 1
ATOM 1334 C CA . ILE A 1 178 ? -6.212 -5.265 5.701 1.00 72.88 178 ILE A CA 1
ATOM 1335 C C . ILE A 1 178 ? -6.731 -4.301 4.621 1.00 72.88 178 ILE A C 1
ATOM 1337 O O . ILE A 1 178 ? -7.635 -3.523 4.883 1.00 72.88 178 ILE A O 1
ATOM 1341 N N . PHE A 1 179 ? -6.253 -4.414 3.375 1.00 66.38 179 PHE A N 1
ATOM 1342 C CA . PHE A 1 179 ? -6.617 -3.536 2.251 1.00 66.38 179 PHE A CA 1
ATOM 1343 C C . PHE A 1 179 ? -7.794 -4.058 1.401 1.00 66.38 179 PHE A C 1
ATOM 1345 O O . PHE A 1 179 ? -7.987 -3.625 0.257 1.00 66.38 179 PHE A O 1
ATOM 1352 N N . GLY A 1 180 ? -8.555 -5.032 1.919 1.00 55.56 180 GLY A N 1
ATOM 1353 C CA . GLY A 1 180 ? -9.704 -5.637 1.241 1.00 55.56 180 GLY A CA 1
ATOM 1354 C C . GLY A 1 180 ? -10.900 -4.681 1.062 1.00 55.56 180 GLY A C 1
ATOM 1355 O O . GLY A 1 180 ? -10.835 -3.510 1.438 1.00 55.56 180 GLY A O 1
ATOM 1356 N N . PRO A 1 181 ? -12.044 -5.160 0.528 1.00 44.28 181 PRO A N 1
ATOM 1357 C CA . PRO A 1 181 ? -13.246 -4.340 0.316 1.00 44.28 181 PRO A CA 1
ATOM 1358 C C . PRO A 1 181 ? -13.739 -3.633 1.588 1.00 44.28 181 PRO A C 1
ATOM 1360 O O . PRO A 1 181 ? -14.406 -2.611 1.505 1.00 44.28 181 PRO A O 1
ATOM 1363 N N . GLY A 1 182 ? -13.397 -4.149 2.774 1.00 39.53 182 GLY A N 1
ATOM 1364 C CA . GLY A 1 182 ? -13.681 -3.498 4.053 1.00 39.53 182 GLY A CA 1
ATOM 1365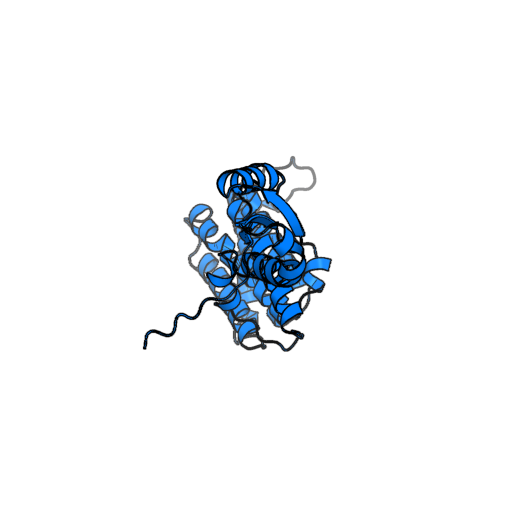 C C . GLY A 1 182 ? -12.992 -2.140 4.232 1.00 39.53 182 GLY A C 1
ATOM 1366 O O . GLY A 1 182 ? -13.579 -1.260 4.847 1.00 39.53 182 GLY A O 1
ATOM 1367 N N . LEU A 1 183 ? -11.811 -1.944 3.642 1.00 43.38 183 LEU A N 1
ATOM 1368 C CA . LEU A 1 183 ? -11.083 -0.672 3.636 1.00 43.38 183 LEU A CA 1
ATOM 1369 C C . LEU A 1 183 ? -11.461 0.189 2.415 1.00 43.38 183 LEU A C 1
ATOM 1371 O O . LEU A 1 183 ? -11.629 1.400 2.520 1.00 43.38 183 LEU A O 1
ATOM 1375 N N . ALA A 1 184 ? -11.685 -0.447 1.257 1.00 38.75 184 ALA A N 1
ATOM 1376 C CA . ALA A 1 184 ? -12.051 0.246 0.018 1.00 38.75 184 ALA A CA 1
ATOM 1377 C C . ALA A 1 184 ? -13.484 0.824 0.024 1.00 38.75 184 ALA A C 1
ATOM 1379 O O . ALA A 1 184 ? -13.751 1.783 -0.702 1.00 38.75 184 ALA A O 1
ATOM 1380 N N . ASN A 1 185 ? -14.382 0.279 0.854 1.00 37.34 185 ASN A N 1
ATOM 1381 C CA . ASN A 1 185 ? -15.798 0.652 0.905 1.00 37.34 185 ASN A CA 1
ATOM 1382 C C . ASN A 1 185 ? -16.125 1.536 2.109 1.00 37.34 185 ASN A C 1
ATOM 1384 O O . ASN A 1 185 ? -17.074 1.237 2.822 1.00 37.34 185 ASN A O 1
ATOM 1388 N N . GLY A 1 186 ? -15.330 2.564 2.409 1.00 41.88 186 GLY A N 1
ATOM 1389 C CA . GLY A 1 186 ? -15.710 3.584 3.392 1.00 41.88 186 GLY A CA 1
ATOM 1390 C C . GLY A 1 186 ? -16.124 3.069 4.779 1.00 41.88 186 GLY A C 1
ATOM 1391 O O . GLY A 1 186 ? -16.681 3.851 5.531 1.00 41.88 186 GLY A O 1
ATOM 1392 N N . LYS A 1 187 ? -15.882 1.801 5.161 1.00 44.16 187 LYS A N 1
ATOM 1393 C CA . LYS A 1 187 ? -16.389 1.258 6.431 1.00 44.16 187 LYS A CA 1
ATOM 1394 C C . LYS A 1 187 ? -15.666 1.869 7.621 1.00 44.16 187 LYS A C 1
ATOM 1396 O O . LYS A 1 187 ? -16.286 1.973 8.663 1.00 44.16 187 LYS A O 1
ATOM 1401 N N . GLY A 1 188 ? -14.419 2.322 7.475 1.00 50.75 188 GLY A N 1
ATOM 1402 C CA . GLY A 1 188 ? -13.746 3.134 8.497 1.00 50.75 188 GLY A CA 1
ATOM 1403 C C . GLY A 1 188 ? -14.357 4.534 8.647 1.00 50.75 188 GLY A C 1
ATOM 1404 O O . GLY A 1 188 ? -14.504 5.022 9.765 1.00 50.75 188 GLY A O 1
ATOM 1405 N N . ARG A 1 189 ? -14.788 5.155 7.538 1.00 65.06 189 ARG A N 1
ATOM 1406 C CA . ARG A 1 189 ? -15.430 6.481 7.549 1.00 65.06 189 ARG A CA 1
ATOM 1407 C C . ARG A 1 189 ? -16.877 6.413 8.031 1.00 65.06 189 ARG A C 1
ATOM 1409 O O . ARG A 1 189 ? -17.207 7.068 9.003 1.00 65.06 189 ARG A O 1
ATOM 1416 N N . LEU A 1 190 ? -17.682 5.528 7.447 1.00 66.25 190 LEU A N 1
ATOM 1417 C CA . LEU A 1 190 ? -19.048 5.237 7.877 1.00 66.25 190 LEU A CA 1
ATOM 1418 C C . LEU A 1 190 ? -19.083 4.815 9.347 1.00 66.25 190 LEU A C 1
ATOM 1420 O O . LEU A 1 190 ? -19.959 5.239 10.086 1.00 66.25 190 LEU A O 1
ATOM 1424 N N . ARG A 1 191 ? -18.122 4.003 9.803 1.00 62.31 191 ARG A N 1
ATOM 1425 C CA . ARG A 1 191 ? -18.020 3.647 11.221 1.00 62.31 191 ARG A CA 1
ATOM 1426 C C . ARG A 1 191 ? -17.738 4.867 12.094 1.00 62.31 191 ARG A C 1
ATOM 1428 O O . ARG A 1 191 ? -18.408 4.999 13.106 1.00 62.31 191 ARG A O 1
ATOM 1435 N N . ARG A 1 192 ? -16.812 5.752 11.719 1.00 71.12 192 ARG A N 1
ATOM 1436 C CA . ARG A 1 192 ? -16.556 6.997 12.469 1.00 71.12 192 ARG A CA 1
ATOM 1437 C C . ARG A 1 192 ? -17.744 7.944 12.468 1.00 71.12 192 ARG A C 1
ATOM 1439 O O . ARG A 1 192 ? -18.066 8.520 13.497 1.00 71.12 192 ARG A O 1
ATOM 1446 N N . GLU A 1 193 ? -18.449 8.037 11.352 1.00 82.25 193 GLU A N 1
ATOM 1447 C CA . GLU A 1 193 ? -19.674 8.824 11.249 1.00 82.25 193 GLU A CA 1
ATOM 1448 C C . GLU A 1 193 ? -20.786 8.235 12.130 1.00 82.25 193 GLU A C 1
ATOM 1450 O O . GLU A 1 193 ? -21.505 8.980 12.790 1.00 82.25 193 GLU A O 1
ATOM 1455 N N . LEU A 1 194 ? -20.886 6.903 12.225 1.00 81.31 194 LEU A N 1
ATOM 1456 C CA . LEU A 1 194 ? -21.797 6.209 13.144 1.00 81.31 194 LEU A CA 1
ATOM 1457 C C . LEU A 1 194 ? -21.361 6.318 14.618 1.00 81.31 194 LEU A C 1
ATOM 1459 O O . LEU A 1 194 ? -22.216 6.444 15.489 1.00 81.31 194 LEU A O 1
ATOM 1463 N N . GLU A 1 195 ? -20.061 6.297 14.920 1.00 81.69 195 GLU A N 1
ATOM 1464 C CA . GLU A 1 195 ? -19.520 6.538 16.268 1.00 81.69 195 GLU A CA 1
ATOM 1465 C C . GLU A 1 195 ? -19.765 7.992 16.698 1.00 81.69 195 GLU A C 1
ATOM 1467 O O . GLU A 1 195 ? -20.155 8.248 17.836 1.00 81.69 195 GLU A O 1
ATOM 1472 N N . THR A 1 196 ? -19.616 8.941 15.773 1.00 86.69 196 THR A N 1
ATOM 1473 C CA . THR A 1 196 ? -19.966 10.354 15.958 1.00 86.69 196 THR A CA 1
ATOM 1474 C C . THR A 1 196 ? -21.461 10.531 16.151 1.00 86.69 196 THR A C 1
ATOM 1476 O O . THR A 1 196 ? -21.870 11.219 17.083 1.00 86.69 196 THR A O 1
ATOM 1479 N N . TYR A 1 197 ? -22.284 9.850 15.351 1.00 88.56 197 TYR A N 1
ATOM 1480 C CA . TYR A 1 197 ? -23.727 9.821 15.555 1.00 88.56 197 TYR A CA 1
ATOM 1481 C C . TYR A 1 197 ? -24.077 9.301 16.949 1.00 88.56 197 TYR A C 1
ATOM 1483 O O . TYR A 1 197 ? -24.805 9.970 17.665 1.00 88.56 197 TYR A O 1
ATOM 1491 N N . ALA A 1 198 ? -23.527 8.159 17.370 1.00 86.62 198 ALA A N 1
ATOM 1492 C CA . ALA A 1 198 ? -23.802 7.577 18.683 1.00 86.62 198 ALA A CA 1
ATOM 1493 C C . ALA A 1 198 ? -23.348 8.487 19.838 1.00 86.62 198 ALA A C 1
ATOM 1495 O O . ALA A 1 198 ? -24.069 8.633 20.824 1.00 86.62 198 ALA A O 1
ATOM 1496 N N . ARG A 1 199 ? -22.177 9.124 19.706 1.00 90.50 199 ARG A N 1
ATOM 1497 C CA . ARG A 1 199 ? -21.629 10.068 20.690 1.00 90.50 199 ARG A CA 1
ATOM 1498 C C . ARG A 1 199 ? -22.482 11.329 20.824 1.00 90.50 199 ARG A C 1
ATOM 1500 O O . ARG A 1 199 ? -22.704 11.794 21.938 1.00 90.50 199 ARG A O 1
ATOM 1507 N N . GLU A 1 200 ? -22.948 11.882 19.707 1.00 93.56 200 GLU A N 1
ATOM 1508 C CA . GLU A 1 200 ? -23.734 13.121 19.686 1.00 93.56 200 GLU A CA 1
ATOM 1509 C C . GLU A 1 200 ? -25.248 12.879 19.797 1.00 93.56 200 GLU A C 1
ATOM 1511 O O . GLU A 1 200 ? -25.994 13.828 20.039 1.00 93.56 200 GLU A O 1
ATOM 1516 N N . LEU A 1 201 ? -25.711 11.625 19.687 1.00 91.62 201 LEU A N 1
ATOM 1517 C CA . LEU A 1 201 ? -27.128 11.250 19.726 1.00 91.62 201 LEU A CA 1
ATOM 1518 C C . LEU A 1 201 ? -27.889 11.903 20.889 1.00 91.62 201 LEU A C 1
ATOM 1520 O O . LEU A 1 201 ? -28.940 12.476 20.613 1.00 91.62 201 LEU A O 1
ATOM 1524 N N . PRO A 1 202 ? -27.386 11.931 22.143 1.00 92.31 202 PRO A N 1
ATOM 1525 C CA . PRO A 1 202 ? -28.103 12.569 23.248 1.00 92.31 202 PRO A CA 1
ATOM 1526 C C . PRO A 1 202 ? -28.471 14.036 22.991 1.00 92.31 202 PRO A C 1
ATOM 1528 O O . PRO A 1 202 ? -29.538 14.472 23.407 1.00 92.31 202 PRO A O 1
ATOM 1531 N N . LYS A 1 203 ? -27.615 14.784 22.283 1.00 92.38 203 LYS A N 1
ATOM 1532 C CA . LYS A 1 203 ? -27.869 16.184 21.908 1.00 92.38 203 LYS A CA 1
ATOM 1533 C C . LYS A 1 203 ? -28.747 16.278 20.665 1.00 92.38 203 LYS A C 1
ATOM 1535 O O . LYS A 1 203 ? -29.583 17.166 20.553 1.00 92.38 203 LYS A O 1
ATOM 1540 N N . LEU A 1 204 ? -28.555 15.360 19.719 1.00 92.44 204 LEU A N 1
ATOM 1541 C CA . LEU A 1 204 ? -29.314 15.337 18.473 1.00 92.44 204 LEU A CA 1
ATOM 1542 C C . LEU A 1 204 ? -30.792 15.010 18.704 1.00 92.44 204 LEU A C 1
ATOM 1544 O O . LEU A 1 204 ? -31.617 15.490 17.939 1.00 92.44 204 LEU A O 1
ATOM 1548 N N . LEU A 1 205 ? -31.140 14.252 19.750 1.00 93.12 205 LEU A N 1
ATOM 1549 C CA . LEU A 1 205 ? -32.522 13.856 20.056 1.00 93.12 205 LEU A CA 1
ATOM 1550 C C . LEU A 1 205 ? -33.502 15.030 20.223 1.00 93.12 205 LEU A C 1
ATOM 1552 O O . LEU A 1 205 ? -34.692 14.842 19.990 1.00 93.12 205 LEU A O 1
ATOM 1556 N N . GLU A 1 206 ? -33.036 16.249 20.519 1.00 93.06 206 GLU A N 1
ATOM 1557 C CA . GLU A 1 206 ? -33.879 17.462 20.486 1.00 93.06 206 GLU A CA 1
ATOM 1558 C C . GLU A 1 206 ? -34.510 17.720 19.103 1.00 93.06 206 GLU A C 1
ATOM 1560 O O . GLU A 1 206 ? -35.500 18.438 18.973 1.00 93.06 206 GLU A O 1
ATOM 1565 N N . ARG A 1 207 ? -33.924 17.129 18.060 1.00 94.12 207 ARG A N 1
ATOM 1566 C CA . ARG A 1 207 ? -34.292 17.235 16.647 1.00 94.12 207 ARG A CA 1
ATOM 1567 C C . ARG A 1 207 ? -34.728 15.874 16.084 1.00 94.12 207 ARG A C 1
ATOM 1569 O O . ARG A 1 207 ? -34.476 15.555 14.922 1.00 94.12 207 ARG A O 1
ATOM 1576 N N . GLU A 1 208 ? -35.340 15.031 16.918 1.00 93.88 208 GLU A N 1
ATOM 1577 C CA . GLU A 1 208 ? -35.819 13.705 16.519 1.00 93.88 208 GLU A CA 1
ATOM 1578 C C . GLU A 1 208 ? -36.741 13.759 15.287 1.00 93.88 208 GLU A C 1
ATOM 1580 O O . GLU A 1 208 ? -37.595 14.631 15.133 1.00 93.88 208 GLU A O 1
ATOM 1585 N N . GLY A 1 209 ? -36.558 12.798 14.382 1.00 90.00 209 GLY A N 1
ATOM 1586 C CA . GLY A 1 209 ? -37.301 12.682 13.133 1.00 90.00 209 GLY A CA 1
ATOM 1587 C C . GLY A 1 209 ? -36.637 13.365 11.938 1.00 90.00 209 GLY A C 1
ATOM 1588 O O . GLY A 1 209 ? -36.887 12.917 10.815 1.00 90.00 209 GLY A O 1
ATOM 1589 N N . GLU A 1 210 ? -35.775 14.360 12.167 1.00 95.75 210 GLU A N 1
ATOM 1590 C CA . GLU A 1 210 ? -34.980 15.042 11.140 1.00 95.75 210 GLU A CA 1
ATOM 1591 C C . GLU A 1 210 ? -33.729 14.239 10.744 1.00 95.75 210 GLU A C 1
ATOM 1593 O O . GLU A 1 210 ? -33.478 13.142 11.244 1.00 95.75 210 GLU A O 1
ATOM 1598 N N . PHE A 1 211 ? -32.944 14.757 9.801 1.00 95.44 211 PHE A N 1
ATOM 1599 C CA . PHE A 1 211 ? -31.782 14.085 9.228 1.00 95.44 211 PHE A CA 1
ATOM 1600 C C . PHE A 1 211 ? -30.505 14.865 9.508 1.00 95.44 211 PHE A C 1
ATOM 1602 O O . PHE A 1 211 ? -30.392 16.035 9.150 1.00 95.44 211 PHE A O 1
ATOM 1609 N N . VAL A 1 212 ? -29.525 14.198 10.105 1.00 95.56 212 VAL A N 1
ATOM 1610 C CA . VAL A 1 212 ? -28.197 14.753 10.367 1.00 95.56 212 VAL A CA 1
ATOM 1611 C C . VAL A 1 212 ? -27.229 14.359 9.253 1.00 95.56 212 VAL A C 1
ATOM 1613 O O . VAL A 1 212 ? -27.259 13.219 8.785 1.00 95.56 212 VAL A O 1
ATOM 1616 N N . LEU A 1 213 ? -26.382 15.299 8.825 1.00 94.00 213 LEU A N 1
ATOM 1617 C CA . LEU A 1 213 ? -25.233 15.037 7.951 1.00 94.00 213 LEU A CA 1
ATOM 1618 C C . LEU A 1 213 ? -23.977 14.967 8.808 1.00 94.00 213 LEU A C 1
ATOM 1620 O O . LEU A 1 213 ? -23.711 15.877 9.596 1.00 94.00 213 LEU A O 1
ATOM 1624 N N . ILE A 1 214 ? -23.200 13.911 8.624 1.00 90.44 214 ILE A N 1
ATOM 1625 C CA . ILE A 1 214 ? -21.968 13.661 9.364 1.00 90.44 214 ILE A CA 1
ATOM 1626 C C . ILE A 1 214 ? -20.866 13.364 8.360 1.00 90.44 214 ILE A C 1
ATOM 1628 O O . ILE A 1 214 ? -21.080 12.619 7.400 1.00 90.44 214 ILE A O 1
ATOM 1632 N N . HIS A 1 215 ? -19.695 13.951 8.585 1.00 83.69 215 HIS A N 1
ATOM 1633 C CA . HIS A 1 215 ? -18.500 13.708 7.786 1.00 83.69 215 HIS A CA 1
ATOM 1634 C C . HIS A 1 215 ? -17.325 13.441 8.721 1.00 83.69 215 HIS A C 1
ATOM 1636 O O . HIS A 1 215 ? -16.885 14.323 9.460 1.00 83.69 215 HIS A O 1
ATOM 1642 N N . GLY A 1 216 ? -16.865 12.188 8.746 1.00 80.31 216 GLY A N 1
ATOM 1643 C CA . GLY A 1 216 ? -15.873 11.732 9.726 1.00 80.31 216 GLY A CA 1
ATOM 1644 C C . GLY A 1 216 ? -16.327 11.975 11.172 1.00 80.31 216 GLY A C 1
ATOM 1645 O O . GLY A 1 216 ? -17.261 11.328 11.643 1.00 80.31 216 GLY A O 1
ATOM 1646 N N . ASP A 1 217 ? -15.665 12.913 11.857 1.00 85.81 217 ASP A N 1
ATOM 1647 C CA . ASP A 1 217 ? -15.889 13.225 13.277 1.00 85.81 217 ASP A CA 1
ATOM 1648 C C . ASP A 1 217 ? -16.758 14.474 13.529 1.00 85.81 217 ASP A C 1
ATOM 1650 O O . ASP A 1 217 ? -16.922 14.893 14.678 1.00 85.81 217 ASP A O 1
ATOM 1654 N N . SER A 1 218 ? -17.317 15.075 12.471 1.00 85.81 218 SER A N 1
ATOM 1655 C CA . SER A 1 218 ? -18.040 16.354 12.541 1.00 85.81 218 SER A CA 1
ATOM 1656 C C . SER A 1 218 ? -19.511 16.239 12.145 1.00 85.81 218 SER A C 1
ATOM 1658 O O . SER A 1 218 ? -19.864 15.572 11.172 1.00 85.81 218 SER A O 1
ATOM 1660 N N . ILE A 1 219 ? -20.370 16.943 12.891 1.00 94.81 219 ILE A N 1
ATOM 1661 C CA . ILE A 1 219 ? -21.772 17.187 12.533 1.00 94.81 219 ILE A CA 1
ATOM 1662 C C . ILE A 1 219 ? -21.815 18.408 11.615 1.00 94.81 219 ILE A C 1
ATOM 1664 O O . ILE A 1 219 ? -21.503 19.523 12.027 1.00 94.81 219 ILE A O 1
ATOM 1668 N N . GLU A 1 220 ? -22.227 18.202 10.373 1.00 95.00 220 GLU A N 1
ATOM 1669 C CA . GLU A 1 220 ? -22.179 19.224 9.322 1.00 95.00 220 GLU A CA 1
ATOM 1670 C C . GLU A 1 220 ? -23.474 20.032 9.217 1.00 95.00 220 GLU A C 1
ATOM 1672 O O . GLU A 1 220 ? -23.495 21.124 8.642 1.00 95.00 220 GLU A O 1
ATOM 1677 N N . GLY A 1 221 ? -24.559 19.490 9.771 1.00 93.88 221 GLY A N 1
ATOM 1678 C CA . GLY A 1 221 ? -25.852 20.148 9.889 1.00 93.88 221 GLY A CA 1
ATOM 1679 C C . GLY A 1 221 ? -26.994 19.166 10.137 1.00 93.88 221 GLY A C 1
ATOM 1680 O O . GLY A 1 221 ? -26.796 17.949 10.193 1.00 93.88 221 GLY A O 1
ATOM 1681 N N . ILE A 1 222 ? -28.201 19.715 10.268 1.00 97.19 222 ILE A N 1
ATOM 1682 C CA . ILE A 1 222 ? -29.454 18.974 10.444 1.00 97.19 222 ILE A CA 1
ATOM 1683 C C . ILE A 1 222 ? -30.487 19.557 9.477 1.00 97.19 222 ILE A C 1
ATOM 1685 O O . ILE A 1 222 ? -30.605 20.778 9.362 1.00 97.19 222 ILE A O 1
ATOM 1689 N N . TRP A 1 223 ? -31.234 18.693 8.791 1.00 97.56 223 TRP A N 1
ATOM 1690 C CA . TRP A 1 223 ? -32.268 19.074 7.832 1.00 97.56 223 TRP A CA 1
ATOM 1691 C C . TRP A 1 223 ? -33.576 18.323 8.081 1.00 97.56 223 TRP A C 1
ATOM 1693 O O . TRP A 1 223 ? -33.544 17.144 8.435 1.00 97.56 223 TRP A O 1
ATOM 1703 N N . PRO A 1 224 ? -34.729 18.941 7.771 1.00 93.94 224 PRO A N 1
ATOM 1704 C CA . PRO A 1 224 ? -36.033 18.290 7.883 1.00 93.94 224 PRO A CA 1
ATOM 1705 C C . PRO A 1 224 ? -36.187 17.017 7.040 1.00 93.94 224 PRO A C 1
ATOM 1707 O O . PRO A 1 224 ? -36.991 16.149 7.368 1.00 93.94 224 PRO A O 1
ATOM 1710 N N . THR A 1 225 ? -35.446 16.896 5.932 1.00 91.50 225 THR A N 1
ATOM 1711 C CA . THR A 1 225 ? -35.595 15.786 4.979 1.00 91.50 225 THR A CA 1
ATOM 1712 C C . THR A 1 225 ? -34.254 15.181 4.583 1.00 91.50 225 THR A C 1
ATOM 1714 O O . THR A 1 225 ? -33.243 15.878 4.468 1.00 91.50 225 THR A O 1
ATOM 1717 N N . HIS A 1 226 ? -34.272 13.875 4.303 1.00 91.50 226 HIS A N 1
ATOM 1718 C CA . HIS A 1 226 ? -33.111 13.141 3.806 1.00 91.50 226 HIS A CA 1
ATOM 1719 C C . HIS A 1 226 ? -32.541 13.782 2.537 1.00 91.50 226 HIS A C 1
ATOM 1721 O O . HIS A 1 226 ? -31.336 13.966 2.421 1.00 91.50 226 HIS A O 1
ATOM 1727 N N . GLU A 1 227 ? -33.408 14.158 1.594 1.00 84.06 227 GLU A N 1
ATOM 1728 C CA . GLU A 1 227 ? -33.000 14.723 0.307 1.00 84.06 227 GLU A CA 1
ATOM 1729 C C . GLU A 1 227 ? -32.228 16.040 0.465 1.00 84.06 227 GLU A C 1
ATOM 1731 O O . GLU A 1 227 ? -31.196 16.230 -0.181 1.00 84.06 227 GLU A O 1
ATOM 1736 N N . GLN A 1 228 ? -32.666 16.923 1.368 1.00 86.12 228 GLN A N 1
ATOM 1737 C CA . GLN A 1 228 ? -31.963 18.177 1.651 1.00 86.12 228 GLN A CA 1
ATOM 1738 C C . GLN A 1 228 ? -30.589 17.935 2.285 1.00 86.12 228 GLN A C 1
ATOM 1740 O O . GLN A 1 228 ? -29.614 18.565 1.867 1.00 86.12 228 GLN A O 1
ATOM 1745 N N . ALA A 1 229 ? -30.498 16.997 3.234 1.00 87.25 229 ALA A N 1
ATOM 1746 C CA . ALA A 1 229 ? -29.233 16.602 3.848 1.00 87.25 229 ALA A CA 1
ATOM 1747 C C . ALA A 1 229 ? -28.275 15.974 2.821 1.00 87.25 229 ALA A C 1
ATOM 1749 O O . ALA A 1 229 ? -27.104 16.348 2.754 1.00 87.25 229 ALA A O 1
ATOM 1750 N N . SER A 1 230 ? -28.769 15.082 1.954 1.00 80.31 230 SER A N 1
ATOM 1751 C CA . SER A 1 230 ? -27.968 14.471 0.886 1.00 80.31 230 SER A CA 1
ATOM 1752 C C . SER A 1 230 ? -27.489 15.499 -0.134 1.00 80.31 230 SER A C 1
ATOM 1754 O O . SER A 1 230 ? -26.313 15.497 -0.488 1.00 80.31 230 SER A O 1
ATOM 1756 N N . GLN A 1 231 ? -28.355 16.410 -0.591 1.00 82.00 231 GLN A N 1
ATOM 1757 C CA . GLN A 1 231 ? -27.942 17.485 -1.497 1.00 82.00 231 GLN A CA 1
ATOM 1758 C C . GLN A 1 231 ? -26.899 18.402 -0.853 1.00 82.00 231 GLN A C 1
ATOM 1760 O O . GLN A 1 231 ? -25.967 18.832 -1.532 1.00 82.00 231 GLN A O 1
ATOM 1765 N N . ALA A 1 232 ? -27.035 18.714 0.439 1.00 85.69 232 ALA A N 1
ATOM 1766 C CA . ALA A 1 232 ? -26.029 19.479 1.168 1.00 85.69 232 ALA A CA 1
ATOM 1767 C C . ALA A 1 232 ? -24.684 18.734 1.221 1.00 85.69 232 ALA A C 1
ATOM 1769 O O . ALA A 1 232 ? -23.657 19.340 0.918 1.00 85.69 232 ALA A O 1
ATOM 1770 N N . GLY A 1 233 ? -24.702 17.426 1.495 1.00 79.38 233 GLY A N 1
ATOM 1771 C CA . GLY A 1 233 ? -23.517 16.567 1.458 1.00 79.38 233 GLY A CA 1
ATOM 1772 C C . GLY A 1 233 ? -22.844 16.544 0.087 1.00 79.38 233 GLY A C 1
ATOM 1773 O O . GLY A 1 233 ? -21.659 16.848 -0.014 1.00 79.38 233 GLY A O 1
ATOM 1774 N N . PHE A 1 234 ? -23.596 16.308 -0.992 1.00 75.19 234 PHE A N 1
ATOM 1775 C CA . PHE A 1 234 ? -23.043 16.315 -2.351 1.00 75.19 234 PHE A CA 1
ATOM 1776 C C . PHE A 1 234 ? -22.479 17.681 -2.756 1.00 75.19 234 PHE A C 1
ATOM 1778 O O . PHE A 1 234 ? -21.424 17.745 -3.385 1.00 75.19 234 PHE A O 1
ATOM 1785 N N . ARG A 1 235 ? -23.137 18.785 -2.380 1.00 81.25 235 ARG A N 1
ATOM 1786 C CA . ARG A 1 235 ? -22.623 20.138 -2.653 1.00 81.25 235 ARG A CA 1
ATOM 1787 C C . ARG A 1 235 ? -21.308 20.420 -1.927 1.00 81.25 235 ARG A C 1
ATOM 1789 O O . ARG A 1 235 ? -20.465 21.123 -2.476 1.00 81.25 235 ARG A O 1
ATOM 1796 N N . ARG A 1 236 ? -21.146 19.906 -0.705 1.00 80.94 236 ARG A N 1
ATOM 1797 C CA . ARG A 1 236 ? -20.005 20.215 0.166 1.00 80.94 236 ARG A CA 1
ATOM 1798 C C . ARG A 1 236 ? -18.820 19.274 -0.044 1.00 80.94 236 ARG A C 1
ATOM 1800 O O . ARG A 1 236 ? -17.683 19.729 -0.056 1.00 80.94 236 ARG A O 1
ATOM 1807 N N . PHE A 1 237 ? -19.094 17.990 -0.253 1.00 75.44 237 PHE A N 1
ATOM 1808 C CA . PHE A 1 237 ? -18.092 16.920 -0.295 1.00 75.44 237 PHE A CA 1
ATOM 1809 C C . PHE A 1 237 ? -17.924 16.298 -1.689 1.00 75.44 237 PHE A C 1
ATOM 1811 O O . PHE A 1 237 ? -17.001 15.520 -1.926 1.00 75.44 237 PHE A O 1
ATOM 1818 N N . GLY A 1 238 ? -18.771 16.655 -2.659 1.00 74.81 238 GLY A N 1
ATOM 1819 C CA . GLY A 1 238 ? -18.694 16.114 -4.013 1.00 74.81 238 GLY A CA 1
ATOM 1820 C C . GLY A 1 238 ? -18.894 14.598 -4.024 1.00 74.81 238 GLY A C 1
ATOM 1821 O O . GLY A 1 238 ? -19.934 14.105 -3.604 1.00 74.81 238 GLY A O 1
ATOM 1822 N N . LEU A 1 239 ? -17.897 13.864 -4.527 1.00 64.69 239 LEU A N 1
ATOM 1823 C CA . LEU A 1 239 ? -17.906 12.395 -4.586 1.00 64.69 239 LEU A CA 1
ATOM 1824 C C . LEU A 1 239 ? -17.293 11.734 -3.343 1.00 64.69 239 LEU A C 1
ATO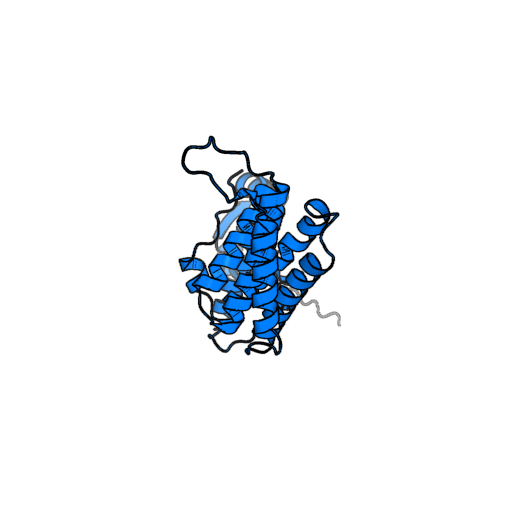M 1826 O O . LEU A 1 239 ? -17.175 10.507 -3.296 1.00 64.69 239 LEU A O 1
ATOM 1830 N N . GLU A 1 240 ? -16.862 12.517 -2.355 1.00 57.91 240 GLU A N 1
ATOM 1831 C CA . GLU A 1 240 ? -16.428 11.950 -1.087 1.00 57.91 240 GLU A CA 1
ATOM 1832 C C . GLU A 1 240 ? -17.615 11.339 -0.321 1.00 57.91 240 GLU A C 1
ATOM 1834 O O . GLU A 1 240 ? -18.663 11.976 -0.220 1.00 57.91 240 GLU A O 1
ATOM 1839 N N . PRO A 1 241 ? -17.468 10.133 0.260 1.00 68.56 241 PRO A N 1
ATOM 1840 C CA . PRO A 1 241 ? -18.512 9.529 1.090 1.00 68.56 241 PRO A CA 1
ATOM 1841 C C . PRO A 1 241 ? -18.824 10.364 2.341 1.00 68.56 241 PRO A C 1
ATOM 1843 O O . PRO A 1 241 ? -17.902 10.904 2.949 1.00 68.56 241 PRO A O 1
ATOM 1846 N N . PHE A 1 242 ? -20.095 10.414 2.736 1.00 80.88 242 PHE A N 1
ATOM 1847 C CA . PHE A 1 242 ? -20.604 11.044 3.961 1.00 80.88 242 PHE A CA 1
ATOM 1848 C C . PHE A 1 242 ? -21.822 10.263 4.476 1.00 80.88 242 PHE A C 1
ATOM 1850 O O . PHE A 1 242 ? -22.472 9.550 3.702 1.00 80.88 242 PHE A O 1
ATOM 1857 N N . LEU A 1 243 ? -22.182 10.441 5.747 1.00 83.75 243 LEU A N 1
ATOM 1858 C CA . LEU A 1 243 ? -23.368 9.828 6.341 1.00 83.75 243 LEU A CA 1
ATOM 1859 C C . LEU A 1 243 ? -24.519 10.829 6.412 1.00 83.75 243 LEU A C 1
ATOM 1861 O O . LEU A 1 243 ? -24.393 11.898 7.002 1.00 83.75 243 LEU A O 1
ATOM 1865 N N . VAL A 1 244 ? -25.676 10.436 5.884 1.00 88.31 244 VAL A N 1
ATOM 1866 C CA . VAL A 1 244 ? -26.966 11.038 6.235 1.00 88.31 244 VAL A CA 1
ATOM 1867 C C . VAL A 1 244 ? -27.736 10.020 7.057 1.00 88.31 244 VAL A C 1
ATOM 1869 O O . VAL A 1 244 ? -27.977 8.906 6.593 1.00 88.31 244 VAL A O 1
ATOM 1872 N N . HIS A 1 245 ? -28.123 10.389 8.274 1.00 89.25 245 HIS A N 1
ATOM 1873 C CA . HIS A 1 245 ? -28.839 9.491 9.174 1.00 89.25 245 HIS A CA 1
ATOM 1874 C C . HIS A 1 245 ? -30.056 10.188 9.775 1.00 89.25 245 HIS A C 1
ATOM 1876 O O . HIS A 1 245 ? -29.991 11.358 10.147 1.00 89.25 245 HIS A O 1
ATOM 1882 N N . ARG A 1 246 ? -31.180 9.475 9.895 1.00 93.00 246 ARG A N 1
ATOM 1883 C CA . ARG A 1 246 ? -32.345 9.998 10.618 1.00 93.00 246 ARG A CA 1
ATOM 1884 C C . ARG A 1 246 ? -32.034 10.031 12.111 1.00 93.00 246 ARG A C 1
ATOM 1886 O O . ARG A 1 246 ? -31.538 9.046 12.655 1.00 93.00 246 ARG A O 1
ATOM 1893 N N . ILE A 1 247 ? -32.305 11.139 12.777 1.00 94.62 247 ILE A N 1
ATOM 1894 C CA . ILE A 1 247 ? -32.183 11.265 14.225 1.00 94.62 247 ILE A CA 1
ATOM 1895 C C . ILE A 1 247 ? -33.356 10.516 14.852 1.00 94.62 247 ILE A C 1
ATOM 1897 O O . ILE A 1 247 ? -34.509 10.842 14.579 1.00 94.62 247 ILE A O 1
ATOM 1901 N N . GLN A 1 248 ? -33.071 9.497 15.655 1.00 90.50 248 GLN A N 1
ATOM 1902 C CA . GLN A 1 248 ? -34.094 8.720 16.352 1.00 90.50 248 GLN A CA 1
ATOM 1903 C C . GLN A 1 248 ? -33.483 8.021 17.562 1.00 90.50 248 GLN A C 1
ATOM 1905 O O . GLN A 1 248 ? -32.347 7.541 17.489 1.00 90.50 248 GLN A O 1
ATOM 1910 N N . ALA A 1 249 ? -34.233 7.932 18.658 1.00 78.50 249 ALA A N 1
ATOM 1911 C CA . ALA A 1 249 ? -33.831 7.092 19.777 1.00 78.50 249 ALA A CA 1
ATOM 1912 C C . ALA A 1 249 ? -33.880 5.620 19.341 1.00 78.50 249 ALA A C 1
ATOM 1914 O O . ALA A 1 249 ? -34.885 5.140 18.810 1.00 78.50 249 ALA A O 1
ATOM 1915 N N . VAL A 1 250 ? -32.790 4.879 19.533 1.00 60.53 250 VAL A N 1
ATOM 1916 C CA . VAL A 1 250 ? -32.805 3.438 19.266 1.00 60.53 250 VAL A CA 1
ATOM 1917 C C . VAL A 1 250 ? -33.524 2.736 20.422 1.00 60.53 250 VAL A C 1
ATOM 1919 O O . VAL A 1 250 ? -32.916 2.557 21.466 1.00 60.53 250 VAL A O 1
ATOM 1922 N N . GLU A 1 251 ? -34.791 2.335 20.230 1.00 46.47 251 GLU A N 1
ATOM 1923 C CA . GLU A 1 251 ? -35.317 0.999 20.597 1.00 46.47 251 GLU A CA 1
ATOM 1924 C C . GLU A 1 251 ? -36.802 0.786 20.222 1.00 46.47 251 GLU A C 1
ATOM 1926 O O . GLU A 1 251 ? -37.683 1.527 20.653 1.00 46.47 251 GLU A O 1
ATOM 1931 N N . ARG A 1 252 ? -37.098 -0.317 19.511 1.00 38.91 252 ARG A N 1
ATOM 1932 C CA . ARG A 1 252 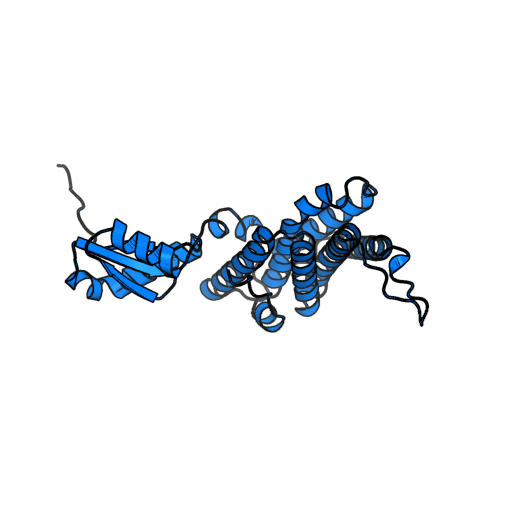? -38.337 -1.108 19.688 1.00 38.91 252 ARG A CA 1
ATOM 1933 C C . ARG A 1 252 ? -38.065 -2.599 19.432 1.00 38.91 252 ARG A C 1
ATOM 1935 O O . ARG A 1 252 ? -38.284 -3.071 18.315 1.00 38.91 252 ARG A O 1
ATOM 1942 N N . PRO A 1 253 ? -37.649 -3.385 20.438 1.00 40.91 253 PRO A N 1
ATOM 1943 C CA . PRO A 1 253 ? -37.886 -4.818 20.412 1.00 40.91 253 PRO A CA 1
ATOM 1944 C C . PRO A 1 253 ? -39.387 -5.044 20.631 1.00 40.91 253 PRO A C 1
ATOM 1946 O O . PRO A 1 253 ? -39.898 -4.917 21.742 1.00 40.91 253 PRO A O 1
ATOM 1949 N N . VAL A 1 254 ? -40.118 -5.368 19.565 1.00 46.19 254 VAL A N 1
ATOM 1950 C CA . VAL A 1 254 ? -41.462 -5.937 19.704 1.00 46.19 254 VAL A CA 1
ATOM 1951 C C . VAL A 1 254 ? -41.282 -7.409 20.074 1.00 46.19 254 VAL A C 1
ATOM 1953 O O . VAL A 1 254 ? -40.884 -8.214 19.234 1.00 46.19 254 VAL A O 1
ATOM 1956 N N . ARG A 1 255 ? -41.559 -7.780 21.331 1.00 39.75 255 ARG A N 1
ATOM 1957 C CA . ARG A 1 255 ? -41.839 -9.183 21.673 1.00 39.75 255 ARG A CA 1
ATOM 1958 C C . ARG A 1 255 ? -43.215 -9.517 21.108 1.00 39.75 255 ARG A C 1
ATOM 1960 O O . ARG A 1 255 ? -44.217 -9.025 21.618 1.00 39.75 255 ARG A O 1
ATOM 1967 N N . LEU A 1 256 ? -43.255 -10.337 20.065 1.00 38.44 256 LEU A N 1
ATOM 1968 C CA . LEU A 1 256 ? -44.467 -11.064 19.706 1.00 38.44 256 LEU A CA 1
ATOM 1969 C C . LEU A 1 256 ? -44.585 -12.235 20.690 1.00 38.44 256 LEU A C 1
ATOM 1971 O O . LEU A 1 256 ? -43.698 -13.089 20.731 1.00 38.44 256 LEU A O 1
ATOM 1975 N N . GLY A 1 257 ? -45.608 -12.185 21.542 1.00 51.12 257 GLY A N 1
ATOM 1976 C CA . GLY A 1 257 ? -46.108 -13.334 22.297 1.00 51.12 257 GLY A CA 1
ATOM 1977 C C . GLY A 1 257 ? -47.174 -14.061 21.496 1.00 51.12 257 GLY A C 1
ATOM 1978 O O . GLY A 1 257 ? -47.837 -13.382 20.678 1.00 51.12 257 GLY A O 1
#

Radius of gyration: 22.59 Å; Cα contacts (8 Å, |Δi|>4): 407; chains: 1; bounding box: 73×36×48 Å

pLDDT: mean 81.99, std 16.2, range [37.34, 97.62]

Foldseek 3Di:
DDAQDAQDLVLLVLFALLLLLLLLLVLLVLCLVVCCVLPVPDPPQQNVLLVVLSVQSQVLLQVVARDPCNVVSLVSLVVQLVVLLPCQPPDPPPDDDDPDPLSSLLSNLSSQSSSLSSVSSVVSDSVSSSSNSVSSLSNCVSVVVSVSNVLSSQLSVQSSVVCVVVVDHNSDRDHNCSSPVCSVVCVLFVVQQVVLCVVCLVVCLVVAQWKWKGGRNDTPDIGNDQVVSVVVCCVVPPPDDIDIDGRHDDDDPDDDD

Sequence (257 aa):
MNQPQPITQEELQGLPRWARVAMAARCVRLIQPLFREFWPNAPRDGVTVVNKATTLAERSAAARTPQAGLAETVAEAERCARAAAGVAQIRQPGGPPYPIPRADSVRWAAAHGAAAAGRAALDGTPESAFEAVRFADMAARDARAMDITARIRRDFECLHEAAVREGWTDDTAVGPGIFGPGLANGKGRLRRELETYARELPKLLEREGEFVLIHGDSIEGIWPTHEQASQAGFRRFGLEPFLVHRIQAVERPVRLG

Solvent-accessible surface area (backbone atoms only — not comparable to full-atom values): 13549 Å² total; per-residue (Å²): 133,86,76,71,73,78,87,51,64,68,67,49,53,76,40,35,42,19,48,31,14,29,49,6,18,47,31,38,58,69,49,48,68,53,44,59,72,55,40,75,82,53,60,72,61,53,63,50,34,29,54,49,18,28,51,38,14,29,49,9,9,40,67,65,43,66,43,88,68,39,70,64,35,22,57,49,15,45,52,42,17,59,59,43,49,46,79,77,71,67,70,59,91,88,64,80,89,73,84,77,53,55,45,44,52,33,49,22,21,50,22,43,8,14,19,22,7,25,43,9,39,70,72,50,44,56,64,33,14,40,48,2,38,52,23,26,46,49,24,24,57,63,70,64,37,63,68,53,44,45,44,49,48,50,55,48,54,55,48,49,51,49,35,63,76,69,65,54,45,62,81,37,62,29,45,70,73,68,72,33,69,66,55,74,58,49,45,68,45,54,47,36,22,49,52,39,46,63,72,45,36,82,71,45,52,85,49,52,72,23,14,37,25,25,50,47,85,41,82,77,49,75,29,84,38,63,66,60,28,49,51,50,46,41,74,74,49,54,89,55,88,68,43,73,44,70,31,67,86,92,80,82,87,78,80,84,128

Secondary structure (DSSP, 8-state):
-PPPPPPPHHHHHTS-HHHHHHHHHHHHHHHHHHHHHH-TT--HHHHHHHHHHHHHHHHHHHHTSPPTTHHHHHHHHHHHHHHHT-GGG---TTPPPPPPPHHHHHHHHHHHHHHHHHHHHHH--HHHHHHHHHHHHHHHHHTT-HHHHHHHHHHHHHHHHHHHHTT--TT----GGGGSHHHHTTHHHHHHHHHHHHHHHHHHGGGTTSEEEEETTEEEEEESSHHHHHHHHHHHHTTS--EEEE-----------

Mean predicted aligned error: 13.32 Å